Protein AF-A0A8S1XWA5-F1 (afdb_monomer)

Nearest PDB structures (foldseek):
  8ft6-assembly1_A  TM=5.903E-01  e=6.092E-05  Homo sapiens
  1u0o-assembly1_C  TM=6.204E-01  e=2.258E-04  Mus musculus
  5bv8-assembly1_A  TM=6.192E-01  e=3.227E-04  Homo sapiens
  8d3d-assembly1_A  TM=5.748E-01  e=2.396E-04  Homo sapiens
  5mpe-assembly2_W  TM=6.631E-01  e=3.100E-03  Saccharomyces cerevisiae S288C

pLDDT: mean 71.72, std 23.61, range [22.75, 96.38]

Secondary structure (DSSP, 8-state):
-PPPEEEEPPPGGGPPEEEPEEEEEEE-BGGGTTTHHHHHHHHHHHHTT-SSEEEEEEETTEEE-SSS---BS--BHHHHHHHHHHHHHTSSS---SEEEEEEEE-S-SB--GGGGHHHHHHHHHH-EEEEEEEEESS----HHHHHHHHHH--S-----SSEEE-SS-TTHHHHHHHHHHHHHHHTSEEEPSEEEEEEEEBSSTTSPPEEEEETT-EEEESSS-EEETTEEEPP---HHHHHHHHHHHHHHHHHHTT-HHHHHHHHHHHHHHHTTTTGGG-TTSTT-------------PPPPPPTTTTSS---S-HHHHHHHHHHHHHHHHHTT----HHHHHHHHHHHHHHTSS--

Mean predicted aligned error: 16.38 Å

Structure (mmCIF, N/CA/C/O backbone):
data_AF-A0A8S1XWA5-F1
#
_entry.id   AF-A0A8S1XWA5-F1
#
loop_
_atom_site.group_PDB
_atom_site.id
_atom_site.type_symbol
_atom_site.label_atom_id
_atom_site.label_alt_id
_atom_site.label_comp_id
_atom_site.label_asym_id
_atom_site.label_entity_id
_atom_site.label_seq_id
_atom_site.pdbx_PDB_ins_code
_atom_site.Cartn_x
_atom_site.Cartn_y
_atom_site.Cartn_z
_atom_site.occupancy
_atom_site.B_iso_or_equiv
_atom_site.auth_seq_id
_atom_site.auth_comp_id
_atom_site.auth_asym_id
_atom_site.auth_atom_id
_atom_site.pdbx_PDB_model_num
ATOM 1 N N . MET A 1 1 ? -32.234 -1.781 33.582 1.00 41.44 1 MET A N 1
ATOM 2 C CA . MET A 1 1 ? -31.235 -1.483 32.532 1.00 41.44 1 MET A CA 1
ATOM 3 C C . MET A 1 1 ? -30.478 -2.775 32.293 1.00 41.44 1 MET A C 1
ATOM 5 O O . MET A 1 1 ? -30.112 -3.391 33.287 1.00 41.44 1 MET A O 1
ATOM 9 N N . SER A 1 2 ? -30.339 -3.245 31.051 1.00 47.94 2 SER A N 1
ATOM 10 C CA . SER A 1 2 ? -29.521 -4.433 30.774 1.00 47.94 2 SER A CA 1
ATOM 11 C C . SER A 1 2 ? -28.072 -4.149 31.176 1.00 47.94 2 SER A C 1
ATOM 13 O O . SER A 1 2 ? -27.562 -3.056 30.917 1.00 47.94 2 SER A O 1
ATOM 15 N N . GLN A 1 3 ? -27.432 -5.097 31.862 1.00 69.12 3 GLN A N 1
ATOM 16 C CA . GLN A 1 3 ? -25.997 -5.023 32.126 1.00 69.12 3 GLN A CA 1
ATOM 17 C C . GLN A 1 3 ? -25.276 -5.078 30.775 1.00 69.12 3 GLN A C 1
ATOM 19 O O . GLN A 1 3 ? -25.596 -5.907 29.925 1.00 69.12 3 GLN A O 1
ATOM 24 N N . GLY A 1 4 ? -24.374 -4.126 30.536 1.00 81.06 4 GLY A N 1
ATOM 25 C CA . GLY A 1 4 ? -23.566 -4.131 29.323 1.00 81.06 4 GLY A CA 1
ATOM 26 C C . GLY A 1 4 ? -22.543 -5.260 29.392 1.00 81.06 4 GLY A C 1
ATOM 27 O O . GLY A 1 4 ? -21.906 -5.450 30.422 1.00 81.06 4 GLY A O 1
ATOM 28 N N . ASN A 1 5 ? -22.380 -5.986 28.295 1.00 89.75 5 ASN A N 1
ATOM 29 C CA . ASN A 1 5 ? -21.424 -7.070 28.155 1.00 89.75 5 ASN A CA 1
ATOM 30 C C . ASN A 1 5 ? -20.176 -6.593 27.398 1.00 89.75 5 ASN A C 1
ATOM 32 O O . ASN A 1 5 ? -20.281 -5.844 26.420 1.00 89.75 5 ASN A O 1
ATOM 36 N N . LEU A 1 6 ? -18.994 -7.051 27.818 1.00 90.56 6 LEU A N 1
ATOM 37 C CA . LEU A 1 6 ? -17.751 -6.825 27.081 1.00 90.56 6 LEU A CA 1
ATOM 38 C C . LEU A 1 6 ? -17.492 -7.932 26.067 1.00 90.56 6 LEU A C 1
ATOM 40 O O . LEU A 1 6 ? -17.772 -9.102 26.306 1.00 90.56 6 LEU A O 1
ATOM 44 N N . TYR A 1 7 ? -16.899 -7.548 24.946 1.00 92.62 7 TYR A N 1
ATOM 45 C CA . TYR A 1 7 ? -16.529 -8.427 23.846 1.00 92.62 7 TYR A CA 1
ATOM 46 C C . TYR A 1 7 ? -15.117 -8.077 23.377 1.00 92.62 7 TYR A C 1
ATOM 48 O O . TYR A 1 7 ? -14.662 -6.944 23.547 1.00 92.62 7 TYR A O 1
ATOM 56 N N . ILE A 1 8 ? -14.436 -9.042 22.761 1.00 90.31 8 ILE A N 1
ATOM 57 C CA . ILE A 1 8 ? -13.164 -8.834 22.065 1.00 90.31 8 ILE A CA 1
ATOM 58 C C . ILE A 1 8 ? -13.392 -9.166 20.597 1.00 90.31 8 ILE A C 1
ATOM 60 O O . ILE A 1 8 ? -13.924 -10.227 20.268 1.00 90.31 8 ILE A O 1
ATOM 64 N N . ALA A 1 9 ? -13.014 -8.243 19.720 1.00 87.31 9 ALA A N 1
ATOM 65 C CA . ALA A 1 9 ? -13.013 -8.479 18.287 1.00 87.31 9 ALA A CA 1
ATOM 66 C C . ALA A 1 9 ? -12.101 -9.670 17.924 1.00 87.31 9 ALA A C 1
ATOM 68 O O . ALA A 1 9 ? -11.048 -9.830 18.540 1.00 87.31 9 ALA A O 1
ATOM 69 N N . PRO A 1 10 ? -12.467 -10.492 16.927 1.00 80.69 10 PRO A N 1
ATOM 70 C CA . PRO A 1 10 ? -11.662 -11.639 16.520 1.00 80.69 10 PRO A CA 1
ATOM 71 C C . PRO A 1 10 ? -10.242 -11.237 16.088 1.00 80.69 10 PRO A C 1
ATOM 73 O O . PRO A 1 10 ? -10.013 -10.127 15.597 1.00 80.69 10 PRO A O 1
ATOM 76 N N . THR A 1 11 ? -9.307 -12.170 16.285 1.00 69.50 11 THR A N 1
ATOM 77 C CA . THR A 1 11 ? -7.900 -12.073 15.874 1.00 69.50 11 THR A CA 1
ATOM 78 C C . THR A 1 11 ? -7.737 -12.262 14.361 1.00 69.50 11 THR A C 1
ATOM 80 O O . THR A 1 11 ? -8.672 -12.647 13.651 1.00 69.50 11 THR A O 1
ATOM 83 N N . VAL A 1 12 ? -6.524 -11.977 13.875 1.00 59.12 12 VAL A N 1
ATOM 84 C CA . VAL A 1 12 ? -6.149 -11.845 12.453 1.00 59.12 12 VAL A CA 1
ATOM 85 C C . VAL A 1 12 ? -6.557 -13.021 11.557 1.00 59.12 12 VAL A C 1
ATOM 87 O O . VAL A 1 12 ? -6.882 -12.804 10.391 1.00 59.12 12 VAL A O 1
ATOM 90 N N . ASP A 1 13 ? -6.645 -14.235 12.098 1.00 57.88 13 ASP A N 1
ATOM 91 C CA . ASP A 1 13 ? -6.859 -15.462 11.318 1.00 57.88 13 ASP A CA 1
ATOM 92 C C . ASP A 1 13 ? -8.227 -15.541 10.608 1.00 57.88 13 ASP A C 1
ATOM 94 O O . ASP A 1 13 ? -8.401 -16.348 9.700 1.00 57.88 13 ASP A O 1
ATOM 98 N N . ASN A 1 14 ? -9.193 -14.689 10.980 1.00 59.53 14 ASN A N 1
ATOM 99 C CA . ASN A 1 14 ? -10.558 -14.672 10.427 1.00 59.53 14 ASN A CA 1
ATOM 100 C C . ASN A 1 14 ? -10.991 -13.308 9.856 1.00 59.53 14 ASN A C 1
ATOM 102 O O . ASN A 1 14 ? -12.185 -13.029 9.697 1.00 59.53 14 ASN A O 1
ATOM 106 N N . ILE A 1 15 ? -10.033 -12.427 9.578 1.00 64.88 15 ILE A N 1
ATOM 107 C CA . ILE A 1 15 ? -10.312 -11.057 9.145 1.00 64.88 15 ILE A CA 1
ATOM 108 C C . ILE A 1 15 ? -10.530 -11.024 7.633 1.00 64.88 15 ILE A C 1
ATOM 110 O O . ILE A 1 15 ? -9.733 -11.592 6.885 1.00 64.88 15 ILE A O 1
ATOM 114 N N . PRO A 1 16 ? -11.586 -10.347 7.146 1.00 65.44 16 PRO A N 1
ATOM 115 C CA . PRO A 1 16 ? -11.790 -10.209 5.718 1.00 65.44 16 PRO A CA 1
ATOM 116 C C . PRO A 1 16 ? -10.616 -9.423 5.136 1.00 65.44 16 PRO A C 1
ATOM 118 O O . PRO A 1 16 ? -10.200 -8.381 5.649 1.00 65.44 16 PRO A O 1
ATOM 121 N N . ILE A 1 17 ? -10.063 -9.965 4.065 1.00 74.69 17 ILE A N 1
ATOM 122 C CA . ILE A 1 17 ? -8.933 -9.384 3.364 1.00 74.69 17 ILE A CA 1
ATOM 123 C C . ILE A 1 17 ? -9.480 -8.445 2.292 1.00 74.69 17 ILE A C 1
ATOM 125 O O . ILE A 1 17 ? -10.380 -8.812 1.538 1.00 74.69 17 ILE A O 1
ATOM 129 N N . VAL A 1 18 ? -8.928 -7.237 2.216 1.00 79.06 18 VAL A N 1
ATOM 130 C CA . VAL A 1 18 ? -9.193 -6.301 1.123 1.00 79.06 18 VAL A CA 1
ATOM 131 C C . VAL A 1 18 ? -8.015 -6.334 0.166 1.00 79.06 18 VAL A C 1
ATOM 133 O O . VAL A 1 18 ? -6.867 -6.157 0.575 1.00 79.06 18 VAL A O 1
ATOM 136 N N . GLU A 1 19 ? -8.317 -6.552 -1.111 1.00 85.19 19 GLU A N 1
ATOM 137 C CA . GLU A 1 19 ? -7.341 -6.422 -2.187 1.00 85.19 19 GLU A CA 1
ATOM 138 C C . GLU A 1 19 ? -6.969 -4.942 -2.375 1.00 85.19 19 GLU A C 1
ATOM 140 O O . GLU A 1 19 ? -7.833 -4.060 -2.462 1.00 85.19 19 GLU A O 1
ATOM 145 N N . SER A 1 20 ? -5.665 -4.684 -2.380 1.00 90.69 20 SER A N 1
ATOM 146 C CA . SER A 1 20 ? -5.059 -3.377 -2.613 1.00 90.69 20 SER A CA 1
ATOM 147 C C . SER A 1 20 ? -5.280 -2.894 -4.043 1.00 90.69 20 SER A C 1
ATOM 149 O O . SER A 1 20 ? -5.371 -3.701 -4.966 1.00 90.69 20 SER A O 1
ATOM 151 N N . TYR A 1 21 ? -5.301 -1.577 -4.248 1.00 93.94 21 TYR A N 1
ATOM 152 C CA . TYR A 1 21 ? -5.173 -1.021 -5.593 1.00 93.94 21 TYR A CA 1
ATOM 153 C C . TYR A 1 21 ? -3.705 -1.111 -6.030 1.00 93.94 21 TYR A C 1
ATOM 155 O O . TYR A 1 21 ? -2.838 -0.496 -5.404 1.00 93.94 21 TYR A O 1
ATOM 163 N N . LEU A 1 22 ? -3.417 -1.881 -7.080 1.00 95.31 22 LEU A N 1
ATOM 164 C CA . LEU A 1 22 ? -2.050 -2.091 -7.559 1.00 95.31 22 LEU A CA 1
ATOM 165 C C . LEU A 1 22 ? -1.651 -1.005 -8.560 1.00 95.31 22 LEU A C 1
ATOM 167 O O . LEU A 1 22 ? -2.260 -0.865 -9.612 1.00 95.31 22 LEU A O 1
ATOM 171 N N . ILE A 1 23 ? -0.584 -0.275 -8.274 1.00 95.50 23 ILE A N 1
ATOM 172 C CA . ILE A 1 23 ? 0.026 0.672 -9.203 1.00 95.50 23 ILE A CA 1
ATOM 173 C C . ILE A 1 23 ? 1.391 0.132 -9.565 1.00 95.50 23 ILE A C 1
ATOM 175 O O . ILE A 1 23 ? 2.208 -0.110 -8.682 1.00 95.50 23 ILE A O 1
ATOM 179 N N . THR A 1 24 ? 1.641 -0.082 -10.849 1.00 96.12 24 THR A N 1
ATOM 180 C CA . THR A 1 24 ? 2.923 -0.614 -11.313 1.00 96.12 24 THR A CA 1
ATOM 181 C C . THR A 1 24 ? 3.622 0.390 -12.206 1.00 96.12 24 THR A C 1
ATOM 183 O O . THR A 1 24 ? 3.025 0.888 -13.153 1.00 96.12 24 THR A O 1
ATOM 186 N N . ILE A 1 25 ? 4.884 0.679 -11.907 1.00 95.62 25 ILE A N 1
ATOM 187 C CA . ILE A 1 25 ? 5.734 1.590 -12.665 1.00 95.62 25 ILE A CA 1
ATOM 188 C C . ILE A 1 25 ? 6.929 0.784 -13.173 1.00 95.62 25 ILE A C 1
ATOM 190 O O . ILE A 1 25 ? 7.775 0.349 -12.389 1.00 95.62 25 ILE A O 1
ATOM 194 N N . PHE A 1 26 ? 6.984 0.588 -14.486 1.00 95.19 26 PHE A N 1
ATOM 195 C CA . PHE A 1 26 ? 8.113 -0.015 -15.176 1.00 95.19 26 PHE A CA 1
ATOM 196 C C . PHE A 1 26 ? 9.043 1.058 -15.705 1.00 95.19 26 PHE A C 1
ATOM 198 O O . PHE A 1 26 ? 8.618 2.019 -16.350 1.00 95.19 26 PHE A O 1
ATOM 205 N N . ASP A 1 27 ? 10.325 0.840 -15.500 1.00 92.62 27 ASP A N 1
ATOM 206 C CA . ASP A 1 27 ? 11.366 1.596 -16.154 1.00 92.62 27 ASP A CA 1
ATOM 207 C C . ASP A 1 27 ? 11.426 1.290 -17.654 1.00 92.62 27 ASP A C 1
ATOM 209 O O . ASP A 1 27 ? 11.670 0.157 -18.068 1.00 92.62 27 ASP A O 1
ATOM 213 N N . GLY A 1 28 ? 11.139 2.306 -18.468 1.00 91.25 28 GLY A N 1
ATOM 214 C CA . GLY A 1 28 ? 11.111 2.220 -19.922 1.00 91.25 28 GLY A CA 1
ATOM 215 C C . GLY A 1 28 ? 12.391 2.695 -20.607 1.00 91.25 28 GLY A C 1
ATOM 216 O O . GLY A 1 28 ? 12.358 2.969 -21.812 1.00 91.25 28 GLY A O 1
ATOM 217 N N . THR A 1 29 ? 13.494 2.866 -19.875 1.00 90.56 29 THR A N 1
ATOM 218 C CA . THR A 1 29 ? 14.768 3.293 -20.459 1.00 90.56 29 THR A CA 1
ATOM 219 C C . THR A 1 29 ? 15.411 2.210 -21.327 1.00 90.56 29 THR A C 1
ATOM 221 O O . THR A 1 29 ? 15.096 1.019 -21.267 1.00 90.56 29 THR A O 1
ATOM 224 N N . GLY A 1 30 ? 16.338 2.622 -22.194 1.00 88.06 30 GLY A N 1
ATOM 225 C CA . GLY A 1 30 ? 17.079 1.707 -23.065 1.00 88.06 30 GLY A CA 1
ATOM 226 C C . GLY A 1 30 ? 17.882 0.634 -22.316 1.00 88.06 30 GLY A C 1
ATOM 227 O O . GLY A 1 30 ? 18.084 -0.451 -22.865 1.00 88.06 30 GLY A O 1
ATOM 228 N N . SER A 1 31 ? 18.293 0.886 -21.066 1.00 88.31 31 SER A N 1
ATOM 229 C CA . SER A 1 31 ? 19.021 -0.084 -20.231 1.00 88.31 31 SER A CA 1
ATOM 230 C C . SER A 1 31 ? 18.172 -1.290 -19.821 1.00 88.31 31 SER A C 1
ATOM 232 O O . SER A 1 31 ? 18.730 -2.337 -19.498 1.00 88.31 31 SER A O 1
ATOM 234 N N . MET A 1 32 ? 16.848 -1.164 -19.902 1.00 90.06 32 MET A N 1
ATOM 235 C CA . MET A 1 32 ? 15.867 -2.209 -19.610 1.00 90.06 32 MET A CA 1
ATOM 236 C C . MET A 1 32 ? 15.402 -2.976 -20.855 1.00 90.06 32 MET A C 1
ATOM 238 O O . MET A 1 32 ? 14.604 -3.903 -20.747 1.00 90.06 32 MET A O 1
ATOM 242 N N . SER A 1 33 ? 15.875 -2.608 -22.052 1.00 88.50 33 SER A N 1
ATOM 243 C CA . SER A 1 33 ? 15.363 -3.143 -23.326 1.00 88.50 33 SER A CA 1
ATOM 244 C C . SER A 1 33 ? 15.440 -4.670 -23.457 1.00 88.50 33 SER A C 1
ATOM 246 O O . SER A 1 33 ? 14.594 -5.258 -24.125 1.00 88.50 33 SER A O 1
ATOM 248 N N . GLY A 1 34 ? 16.416 -5.319 -22.812 1.00 88.12 34 GLY A N 1
ATOM 249 C CA . GLY A 1 34 ? 16.563 -6.777 -22.826 1.00 88.12 34 GLY A CA 1
ATOM 250 C C . GLY A 1 34 ? 15.580 -7.515 -21.913 1.00 88.12 34 GLY A C 1
ATOM 251 O O . GLY A 1 34 ? 15.295 -8.689 -22.141 1.00 88.12 34 GLY A O 1
ATOM 252 N N . GLU A 1 35 ? 15.055 -6.847 -20.886 1.00 91.06 35 GLU A N 1
ATOM 253 C CA . GLU A 1 35 ? 14.190 -7.448 -19.870 1.00 91.06 35 GLU A CA 1
ATOM 254 C C . GLU A 1 35 ? 12.741 -6.969 -19.950 1.00 91.06 35 GLU A C 1
ATOM 256 O O . GLU A 1 35 ? 11.852 -7.686 -19.497 1.00 91.06 35 GLU A O 1
ATOM 261 N N . TYR A 1 36 ? 12.494 -5.789 -20.524 1.00 92.19 36 TYR A N 1
ATOM 262 C CA . TYR A 1 36 ? 11.213 -5.089 -20.442 1.00 92.19 36 TYR A CA 1
ATOM 263 C C . TYR A 1 36 ? 10.036 -5.951 -20.904 1.00 92.19 36 TYR A C 1
ATOM 265 O O . TYR A 1 36 ? 9.098 -6.182 -20.144 1.00 92.19 36 TYR A O 1
ATOM 273 N N . GLU A 1 37 ? 10.095 -6.483 -22.128 1.00 91.69 37 GLU A N 1
ATOM 274 C CA . GLU A 1 37 ? 9.004 -7.301 -22.671 1.00 91.69 37 GLU A CA 1
ATOM 275 C C . GLU A 1 37 ? 8.806 -8.597 -21.876 1.00 91.69 37 GLU A C 1
ATOM 277 O O . GLU A 1 37 ? 7.672 -9.012 -21.644 1.00 91.69 37 GLU A O 1
ATOM 282 N N . ILE A 1 38 ? 9.894 -9.215 -21.405 1.00 93.62 38 ILE A N 1
ATOM 283 C CA . ILE A 1 38 ? 9.834 -10.430 -20.580 1.00 93.62 38 ILE A CA 1
ATOM 284 C C . ILE A 1 38 ? 9.136 -10.119 -19.250 1.00 93.62 38 ILE A C 1
ATOM 286 O O . ILE A 1 38 ? 8.235 -10.850 -18.837 1.00 93.62 38 ILE A O 1
ATOM 290 N N . ALA A 1 39 ? 9.511 -9.016 -18.604 1.00 94.75 39 ALA A N 1
ATOM 291 C CA . ALA A 1 39 ? 8.931 -8.576 -17.344 1.00 94.75 39 ALA A CA 1
ATOM 292 C C . ALA A 1 39 ? 7.445 -8.218 -17.496 1.00 94.75 39 ALA A C 1
ATOM 294 O O . ALA A 1 39 ? 6.633 -8.631 -16.670 1.00 94.75 39 ALA A O 1
ATOM 295 N N . VAL A 1 40 ? 7.067 -7.509 -18.565 1.00 94.31 40 VAL A N 1
ATOM 296 C CA . VAL A 1 40 ? 5.666 -7.157 -18.851 1.00 94.31 40 VAL A CA 1
ATOM 297 C C . VAL A 1 40 ? 4.824 -8.397 -19.163 1.00 94.31 40 VAL A C 1
ATOM 299 O O . VAL A 1 40 ? 3.692 -8.502 -18.691 1.00 94.31 40 VAL A O 1
ATOM 302 N N . ASN A 1 41 ? 5.361 -9.370 -19.901 1.00 93.88 41 ASN A N 1
ATOM 303 C CA . ASN A 1 41 ? 4.657 -10.624 -20.173 1.00 93.88 41 ASN A CA 1
ATOM 304 C C . ASN A 1 41 ? 4.411 -11.424 -18.885 1.00 93.88 41 ASN A C 1
ATOM 306 O O . ASN A 1 41 ? 3.273 -11.815 -18.626 1.00 93.88 41 ASN A O 1
ATOM 310 N N . ALA A 1 42 ? 5.435 -11.587 -18.043 1.00 96.00 42 ALA A N 1
ATOM 311 C CA . ALA A 1 42 ? 5.299 -12.228 -16.735 1.00 96.00 42 ALA A CA 1
ATOM 312 C C . ALA A 1 42 ? 4.321 -11.475 -15.814 1.00 96.00 42 ALA A C 1
ATOM 314 O O . ALA A 1 42 ? 3.519 -12.089 -15.110 1.00 96.00 42 ALA A O 1
ATOM 315 N N . TYR A 1 43 ? 4.355 -10.140 -15.838 1.00 96.38 43 TYR A N 1
ATOM 316 C CA . TYR A 1 43 ? 3.425 -9.294 -15.095 1.00 96.38 43 TYR A CA 1
ATOM 317 C C . TYR A 1 43 ? 1.982 -9.541 -15.532 1.00 96.38 43 TYR A C 1
ATOM 319 O O . TYR A 1 43 ? 1.120 -9.783 -14.691 1.00 96.38 43 TYR A O 1
ATOM 327 N N . ASN A 1 44 ? 1.717 -9.533 -16.839 1.00 94.88 44 ASN A N 1
ATOM 328 C CA . ASN A 1 44 ? 0.385 -9.784 -17.373 1.00 94.88 44 ASN A CA 1
ATOM 329 C C . ASN A 1 44 ? -0.090 -11.202 -17.051 1.00 94.88 44 ASN A C 1
ATOM 331 O O . ASN A 1 44 ? -1.232 -11.373 -16.637 1.00 94.88 44 ASN A O 1
ATOM 335 N N . GLU A 1 45 ? 0.778 -12.209 -17.155 1.00 95.75 45 GLU A N 1
ATOM 336 C CA . GLU A 1 45 ? 0.445 -13.589 -16.790 1.00 95.75 45 GLU A CA 1
ATOM 337 C C . GLU A 1 45 ? -0.051 -13.690 -15.339 1.00 95.75 45 GLU A C 1
ATOM 339 O O . GLU A 1 45 ? -1.111 -14.274 -15.081 1.00 95.75 45 GLU A O 1
ATOM 344 N N . VAL A 1 46 ? 0.671 -13.063 -14.405 1.00 96.12 46 VAL A N 1
ATOM 345 C CA . VAL A 1 46 ? 0.383 -13.149 -12.969 1.00 96.12 46 VAL A CA 1
ATOM 346 C C . VAL A 1 46 ? -0.730 -12.200 -12.534 1.00 96.12 46 VAL A C 1
ATOM 348 O O . VAL A 1 46 ? -1.564 -12.579 -11.715 1.00 96.12 46 VAL A O 1
ATOM 351 N N . PHE A 1 47 ? -0.786 -10.976 -13.047 1.00 94.69 47 PHE A N 1
ATOM 352 C CA . PHE A 1 47 ? -1.671 -9.934 -12.528 1.00 94.69 47 PHE A CA 1
ATOM 353 C C . PHE A 1 47 ? -2.898 -9.651 -13.396 1.00 94.69 47 PHE A C 1
ATOM 355 O O . PHE A 1 47 ? -3.757 -8.891 -12.954 1.00 94.69 47 PHE A O 1
ATOM 362 N N . GLN A 1 48 ? -3.068 -10.300 -14.560 1.00 91.81 48 GLN A N 1
ATOM 363 C CA . GLN A 1 48 ? -4.221 -10.086 -15.457 1.00 91.81 48 GLN A CA 1
ATOM 364 C C . GLN A 1 48 ? -5.590 -10.143 -14.765 1.00 91.81 48 GLN A C 1
ATOM 366 O O . GLN A 1 48 ? -6.496 -9.416 -15.167 1.00 91.81 48 GLN A O 1
ATOM 371 N N . THR A 1 49 ? -5.748 -10.961 -13.721 1.00 88.75 49 THR A N 1
ATOM 372 C CA . THR A 1 49 ? -7.022 -11.117 -13.004 1.00 88.75 49 THR A CA 1
ATOM 373 C C . THR A 1 49 ? -7.287 -10.025 -11.964 1.00 88.75 49 THR A C 1
ATOM 375 O O . THR A 1 49 ? -8.378 -9.990 -11.401 1.00 88.75 49 THR A O 1
ATOM 378 N N . ILE A 1 50 ? -6.312 -9.161 -11.664 1.00 89.00 50 ILE A N 1
ATOM 379 C CA . ILE A 1 50 ? -6.498 -8.044 -10.733 1.00 89.00 50 ILE A CA 1
ATOM 380 C C . ILE A 1 50 ? -7.300 -6.964 -11.440 1.00 89.00 50 ILE A C 1
ATOM 382 O O . ILE A 1 50 ? -6.847 -6.378 -12.423 1.00 89.00 50 ILE A O 1
ATOM 386 N N . SER A 1 51 ? -8.491 -6.700 -10.912 1.00 85.44 51 SER A N 1
ATOM 387 C CA . SER A 1 51 ? -9.439 -5.743 -11.488 1.00 85.44 51 SER A CA 1
ATOM 388 C C . SER A 1 51 ? -9.090 -4.282 -11.192 1.00 85.44 51 SER A C 1
ATOM 390 O O . SER A 1 51 ? -9.472 -3.391 -11.947 1.00 85.44 51 SER A O 1
ATOM 392 N N . ARG A 1 52 ? -8.371 -4.021 -10.094 1.00 90.06 52 ARG A N 1
ATOM 393 C CA . ARG A 1 52 ? -8.047 -2.673 -9.610 1.00 90.06 52 ARG A CA 1
ATOM 394 C C . ARG A 1 52 ? -6.555 -2.417 -9.747 1.00 90.06 52 ARG A C 1
ATOM 396 O O . ARG A 1 52 ? -5.803 -2.600 -8.788 1.00 90.06 52 ARG A O 1
ATOM 403 N N . ARG A 1 53 ? -6.135 -2.030 -10.952 1.00 92.44 53 ARG A N 1
ATOM 404 C CA . ARG A 1 53 ? -4.737 -1.708 -11.220 1.00 92.44 53 ARG A CA 1
ATOM 405 C C . ARG A 1 53 ? -4.544 -0.572 -12.216 1.00 92.44 53 ARG A C 1
ATOM 407 O O . ARG A 1 53 ? -5.366 -0.385 -13.108 1.00 92.44 53 ARG A O 1
ATOM 414 N N . GLU A 1 54 ? -3.429 0.129 -12.065 1.00 92.75 54 GLU A N 1
ATOM 415 C CA . GLU A 1 54 ? -2.886 1.064 -13.047 1.00 92.75 54 GLU A CA 1
ATOM 416 C C . GLU A 1 54 ? -1.438 0.699 -13.361 1.00 92.75 54 GLU A C 1
ATOM 418 O O . GLU A 1 54 ? -0.670 0.280 -12.492 1.00 92.75 54 GLU A O 1
ATOM 423 N N . GLU A 1 55 ? -1.078 0.856 -14.626 1.00 94.00 55 GLU A N 1
ATOM 424 C CA . GLU A 1 55 ? 0.198 0.423 -15.170 1.00 94.00 55 GLU A CA 1
ATOM 425 C C . GLU A 1 55 ? 0.837 1.578 -15.926 1.00 94.00 55 GLU A C 1
ATOM 427 O O . GLU A 1 55 ? 0.205 2.234 -16.757 1.00 94.00 55 GLU A O 1
ATOM 432 N N . TYR A 1 56 ? 2.109 1.799 -15.642 1.00 93.44 56 TYR A N 1
ATOM 433 C CA . TYR A 1 56 ? 2.850 2.950 -16.102 1.00 93.44 56 TYR A CA 1
ATOM 434 C C . TYR A 1 56 ? 4.205 2.523 -16.645 1.00 93.44 56 TYR A C 1
ATOM 436 O O . TYR A 1 56 ? 4.914 1.730 -16.029 1.00 93.44 56 TYR A O 1
ATOM 444 N N . GLN A 1 57 ? 4.584 3.103 -17.778 1.00 93.44 57 GLN A N 1
ATOM 445 C CA . GLN A 1 57 ? 5.953 3.109 -18.265 1.00 93.44 57 GLN A CA 1
ATOM 446 C C . GLN A 1 57 ? 6.572 4.484 -17.985 1.00 93.44 57 GLN A C 1
ATOM 448 O O . GLN A 1 57 ? 6.065 5.506 -18.450 1.00 93.44 57 GLN A O 1
ATOM 453 N N . MET A 1 58 ? 7.699 4.512 -17.277 1.00 91.94 58 MET A N 1
ATOM 454 C CA . MET A 1 58 ? 8.539 5.700 -17.143 1.00 91.94 58 MET A CA 1
ATOM 455 C C . MET A 1 58 ? 9.312 5.934 -18.447 1.00 91.94 58 MET A C 1
ATOM 457 O O . MET A 1 58 ? 10.039 5.055 -18.907 1.00 91.94 58 MET A O 1
ATOM 461 N N . ALA A 1 59 ? 9.168 7.115 -19.053 1.00 85.00 59 ALA A N 1
ATOM 462 C CA . ALA A 1 59 ? 9.868 7.471 -20.284 1.00 85.00 59 ALA A CA 1
ATOM 463 C C . ALA A 1 59 ? 10.188 8.972 -20.329 1.00 85.00 59 ALA A C 1
ATOM 465 O O . ALA A 1 59 ? 9.284 9.796 -20.434 1.00 85.00 59 ALA A O 1
ATOM 466 N N . TYR A 1 60 ? 11.474 9.330 -20.332 1.00 75.62 60 TYR A N 1
ATOM 467 C CA . TYR A 1 60 ? 11.966 10.711 -20.367 1.00 75.62 60 TYR A CA 1
ATOM 468 C C . TYR A 1 60 ? 11.349 11.595 -19.265 1.00 75.62 60 TYR A C 1
ATOM 470 O O . TYR A 1 60 ? 11.699 11.455 -18.093 1.00 75.62 60 TYR A O 1
ATOM 478 N N . ASP A 1 61 ? 10.433 12.493 -19.626 1.00 67.94 61 ASP A N 1
ATOM 479 C CA . ASP A 1 61 ? 9.702 13.407 -18.747 1.00 67.94 61 ASP A CA 1
ATOM 480 C C . ASP A 1 61 ? 8.210 13.067 -18.615 1.00 67.94 61 ASP A C 1
ATOM 482 O O . ASP A 1 61 ? 7.444 13.860 -18.069 1.00 67.94 61 ASP A O 1
ATOM 486 N N . GLN A 1 62 ? 7.799 11.903 -19.113 1.00 76.81 62 GLN A N 1
ATOM 487 C CA . GLN A 1 62 ? 6.412 11.475 -19.168 1.00 76.81 62 GLN A CA 1
ATOM 488 C C . GLN A 1 62 ? 6.225 10.092 -18.558 1.00 76.81 62 GLN A C 1
ATOM 490 O O . GLN A 1 62 ? 7.119 9.242 -18.523 1.00 76.81 62 GLN A O 1
ATOM 495 N N . VAL A 1 63 ? 4.990 9.864 -18.134 1.00 81.00 63 VAL A N 1
ATOM 496 C CA . VAL A 1 63 ? 4.484 8.546 -17.796 1.00 81.00 63 VAL A CA 1
ATOM 497 C C . VAL A 1 63 ? 3.544 8.111 -18.916 1.00 81.00 63 VAL A C 1
ATOM 499 O O . VAL A 1 63 ? 2.644 8.856 -19.307 1.00 81.00 63 VAL A O 1
ATOM 502 N N . LYS A 1 64 ? 3.794 6.930 -19.481 1.00 83.25 64 LYS A N 1
ATOM 503 C CA . LYS A 1 64 ? 3.087 6.394 -20.650 1.00 83.25 64 LYS A CA 1
ATOM 504 C C . LYS A 1 64 ? 2.383 5.084 -20.315 1.00 83.25 64 LYS A C 1
ATOM 506 O O . LYS A 1 64 ? 2.610 4.504 -19.255 1.00 83.25 64 LYS A O 1
ATOM 511 N N . ASN A 1 65 ? 1.546 4.613 -21.236 1.00 82.06 65 ASN A N 1
ATOM 512 C CA . ASN A 1 65 ? 0.971 3.272 -21.155 1.00 82.06 65 ASN A CA 1
ATOM 513 C C . ASN A 1 65 ? 2.081 2.213 -21.201 1.00 82.06 65 ASN A C 1
ATOM 515 O O . ASN A 1 65 ? 3.089 2.410 -21.877 1.00 82.06 65 ASN A O 1
ATOM 519 N N . LEU A 1 66 ? 1.855 1.089 -20.520 1.00 83.62 66 LEU A N 1
ATOM 520 C CA . LEU A 1 66 ? 2.822 -0.005 -20.400 1.00 83.62 66 LEU A CA 1
ATOM 521 C C . LEU A 1 66 ? 3.189 -0.658 -21.742 1.00 83.62 66 LEU A C 1
ATOM 523 O O . LEU A 1 66 ? 4.314 -1.103 -21.940 1.00 83.62 66 LEU A O 1
ATOM 527 N N . LEU A 1 67 ? 2.230 -0.727 -22.668 1.00 77.94 67 LEU A N 1
ATOM 528 C CA . LEU A 1 67 ? 2.431 -1.272 -24.007 1.00 77.94 67 LEU A CA 1
ATOM 529 C C . LEU A 1 67 ? 1.901 -0.313 -25.084 1.00 77.94 67 LEU A C 1
ATOM 531 O O . LEU A 1 67 ? 0.876 0.345 -24.869 1.00 77.94 67 LEU A O 1
ATOM 535 N N . PRO A 1 68 ? 2.545 -0.268 -26.269 1.00 79.81 68 PRO A N 1
ATOM 536 C CA . PRO A 1 68 ? 3.801 -0.952 -26.623 1.00 79.81 68 PRO A CA 1
ATOM 537 C C . PRO A 1 68 ? 5.027 -0.330 -25.929 1.00 79.81 68 PRO A C 1
ATOM 539 O O . PRO A 1 68 ? 4.988 0.853 -25.598 1.00 79.81 68 PRO A O 1
ATOM 542 N N . PHE A 1 69 ? 6.113 -1.100 -25.762 1.00 81.12 69 PHE A N 1
ATOM 543 C CA . PHE A 1 69 ? 7.365 -0.593 -25.183 1.00 81.12 69 PHE A CA 1
ATOM 544 C C . PHE A 1 69 ? 7.896 0.591 -25.994 1.00 81.12 69 PHE A C 1
ATOM 546 O O . PHE A 1 69 ? 8.169 0.481 -27.192 1.00 81.12 69 PHE A O 1
ATOM 553 N N . GLN A 1 70 ? 8.066 1.731 -25.330 1.00 80.62 70 GLN A N 1
ATOM 554 C CA . GLN A 1 70 ? 8.635 2.927 -25.945 1.00 80.62 70 GLN A CA 1
ATOM 555 C C . GLN A 1 70 ? 10.022 3.189 -25.379 1.00 80.62 70 GLN A C 1
ATOM 557 O O . GLN A 1 70 ? 10.137 3.938 -24.413 1.00 80.62 70 GLN A O 1
ATOM 562 N N . SER A 1 71 ? 11.055 2.577 -25.964 1.00 80.06 71 SER A N 1
ATOM 563 C CA . SER A 1 71 ? 12.432 2.744 -25.490 1.00 80.06 71 SER A CA 1
ATOM 564 C C . SER A 1 71 ? 12.797 4.225 -25.385 1.00 80.06 71 SER A C 1
ATOM 566 O O . SER A 1 71 ? 12.937 4.929 -26.389 1.00 80.06 71 SER A O 1
ATOM 568 N N . ALA A 1 72 ? 12.905 4.707 -24.151 1.00 77.69 72 ALA A N 1
ATOM 569 C CA . ALA A 1 72 ? 13.309 6.068 -23.870 1.00 77.69 72 ALA A CA 1
ATOM 570 C C . ALA A 1 72 ? 14.831 6.115 -23.719 1.00 77.69 72 ALA A C 1
ATOM 572 O O . ALA A 1 72 ? 15.434 5.252 -23.083 1.00 77.69 72 ALA A O 1
ATOM 573 N N . GLY A 1 73 ? 15.468 7.142 -24.284 1.00 76.00 73 GLY A N 1
ATOM 574 C CA . GLY A 1 73 ? 16.910 7.342 -24.104 1.00 76.00 73 GLY A CA 1
ATOM 575 C C . GLY A 1 73 ? 17.300 7.632 -22.647 1.00 76.00 73 GLY A C 1
ATOM 576 O O . GLY A 1 73 ? 18.424 7.346 -22.251 1.00 76.00 73 GLY A O 1
ATOM 577 N N . SER A 1 74 ? 16.375 8.175 -21.852 1.00 82.00 74 SER A N 1
ATOM 578 C CA . SER A 1 74 ? 16.530 8.411 -20.414 1.00 82.00 74 SER A CA 1
ATOM 579 C C . SER A 1 74 ? 15.171 8.395 -19.706 1.00 82.00 74 SER A C 1
ATOM 581 O O . SER A 1 74 ? 14.124 8.347 -20.357 1.00 82.00 74 SER A O 1
ATOM 583 N N . GLY A 1 75 ? 15.184 8.433 -18.374 1.00 84.25 75 GLY A N 1
ATOM 584 C CA . GLY A 1 75 ? 14.002 8.491 -17.518 1.00 84.25 75 GLY A CA 1
ATOM 585 C C . GLY A 1 75 ? 14.277 9.310 -16.258 1.00 84.25 75 GLY A C 1
ATOM 586 O O . GLY A 1 75 ? 15.430 9.605 -15.940 1.00 84.25 75 GLY A O 1
ATOM 587 N N . SER A 1 76 ? 13.215 9.704 -15.556 1.00 89.38 76 SER A N 1
ATOM 588 C CA . SER A 1 76 ? 13.307 10.387 -14.266 1.00 89.38 76 SER A CA 1
ATOM 589 C C . SER A 1 76 ? 12.355 9.743 -13.273 1.00 89.38 76 SER A C 1
ATOM 591 O O . SER A 1 76 ? 11.134 9.895 -13.369 1.00 89.38 76 SER A O 1
ATOM 593 N N . ILE A 1 77 ? 12.939 9.065 -12.287 1.00 90.50 77 ILE A N 1
ATOM 594 C CA . ILE A 1 77 ? 12.195 8.386 -11.228 1.00 90.50 77 ILE A CA 1
ATOM 595 C C . ILE A 1 77 ? 11.368 9.407 -10.447 1.00 90.50 77 ILE A C 1
ATOM 597 O O . ILE A 1 77 ? 10.182 9.191 -10.210 1.00 90.50 77 ILE A O 1
ATOM 601 N N . THR A 1 78 ? 11.962 10.561 -10.118 1.00 91.25 78 THR A N 1
ATOM 602 C CA . THR A 1 78 ? 11.262 11.651 -9.427 1.00 91.25 78 THR A CA 1
ATOM 603 C C . THR A 1 78 ? 9.995 12.065 -10.179 1.00 91.25 78 THR A C 1
ATOM 605 O O . THR A 1 78 ? 8.923 12.032 -9.586 1.00 91.25 78 THR A O 1
ATOM 608 N N . LYS A 1 79 ? 10.077 12.361 -11.484 1.00 91.19 79 LYS A N 1
ATOM 609 C CA . LYS A 1 79 ? 8.901 12.782 -12.267 1.00 91.19 79 LYS A CA 1
ATOM 610 C C . LYS A 1 79 ? 7.833 11.694 -12.375 1.00 91.19 79 LYS A C 1
ATOM 612 O O . LYS A 1 79 ? 6.643 12.000 -12.358 1.00 91.19 79 LYS A O 1
ATOM 617 N N . ALA A 1 80 ? 8.242 10.429 -12.490 1.00 92.56 80 ALA A N 1
ATOM 618 C CA . ALA A 1 80 ? 7.302 9.314 -12.537 1.00 92.56 80 ALA A CA 1
ATOM 619 C C . ALA A 1 80 ? 6.485 9.219 -11.239 1.00 92.56 80 ALA A C 1
ATOM 621 O O . ALA A 1 80 ? 5.261 9.095 -11.287 1.00 92.56 80 ALA A O 1
ATOM 622 N N . PHE A 1 81 ? 7.144 9.343 -10.084 1.00 94.38 81 PHE A N 1
ATOM 623 C CA . PHE A 1 81 ? 6.459 9.361 -8.793 1.00 94.38 81 PHE A CA 1
ATOM 624 C C . PHE A 1 81 ? 5.644 10.638 -8.562 1.00 94.38 81 PHE A C 1
ATOM 626 O O . PHE A 1 81 ? 4.530 10.523 -8.060 1.00 94.38 81 PHE A O 1
ATOM 633 N N . GLU A 1 82 ? 6.131 11.821 -8.960 1.00 94.25 82 GLU A N 1
ATOM 634 C CA . GLU A 1 82 ? 5.347 13.070 -8.917 1.00 94.25 82 GLU A CA 1
ATOM 635 C C . GLU A 1 82 ? 4.018 12.891 -9.653 1.00 94.25 82 GLU A C 1
ATOM 637 O O . GLU A 1 82 ? 2.958 13.077 -9.060 1.00 94.25 82 GLU A O 1
ATOM 642 N N . HIS A 1 83 ? 4.071 12.415 -10.901 1.00 92.44 83 HIS A N 1
ATOM 643 C CA . HIS A 1 83 ? 2.880 12.164 -11.708 1.00 92.44 83 HIS A CA 1
ATOM 644 C C . HIS A 1 83 ? 1.899 11.202 -11.024 1.00 92.44 83 HIS A C 1
ATOM 646 O O . HIS A 1 83 ? 0.699 11.476 -10.949 1.00 92.44 83 HIS A O 1
ATOM 652 N N . VAL A 1 84 ? 2.401 10.071 -10.519 1.00 93.94 84 VAL A N 1
ATOM 653 C CA . VAL A 1 84 ? 1.567 9.057 -9.859 1.00 93.94 84 VAL A CA 1
ATOM 654 C C . VAL A 1 84 ? 0.944 9.606 -8.573 1.00 93.94 84 VAL A C 1
ATOM 656 O O . VAL A 1 84 ? -0.253 9.427 -8.355 1.00 93.94 84 VAL A O 1
ATOM 659 N N . PHE A 1 85 ? 1.707 10.307 -7.733 1.00 95.44 85 PHE A N 1
ATOM 660 C CA . PHE A 1 85 ? 1.199 10.857 -6.474 1.00 95.44 85 PHE A CA 1
ATOM 661 C C . PHE A 1 85 ? 0.192 11.980 -6.699 1.00 95.44 85 PHE A C 1
ATOM 663 O O . PHE A 1 85 ? -0.878 11.960 -6.094 1.00 95.44 85 PHE A O 1
ATOM 670 N N . GLU A 1 86 ? 0.475 12.922 -7.598 1.00 94.12 86 GLU A N 1
ATOM 671 C CA . GLU A 1 86 ? -0.464 13.992 -7.945 1.00 94.12 86 GLU A CA 1
ATOM 672 C C . GLU A 1 86 ? -1.780 13.421 -8.475 1.00 94.12 86 GLU A C 1
ATOM 674 O O . GLU A 1 86 ? -2.863 13.856 -8.076 1.00 94.12 86 GLU A O 1
ATOM 679 N N . ARG A 1 87 ? -1.708 12.387 -9.319 1.00 92.19 87 ARG A N 1
ATOM 680 C CA . ARG A 1 87 ? -2.894 11.703 -9.832 1.00 92.19 87 ARG A CA 1
ATOM 681 C C . ARG A 1 87 ? -3.704 11.032 -8.722 1.00 92.19 87 ARG A C 1
ATOM 683 O O . ARG A 1 87 ? -4.929 11.187 -8.712 1.00 92.19 87 ARG A O 1
ATOM 690 N N . LEU A 1 88 ? -3.054 10.344 -7.782 1.00 92.94 88 LEU A N 1
ATOM 691 C CA . LEU A 1 88 ? -3.721 9.719 -6.632 1.00 92.94 88 LEU A CA 1
ATOM 692 C C . LEU A 1 88 ? -4.379 10.753 -5.711 1.00 92.94 88 LEU A C 1
ATOM 694 O O . LEU A 1 88 ? -5.504 10.545 -5.260 1.00 92.94 88 LEU A O 1
ATOM 698 N N . LEU A 1 89 ? -3.711 11.884 -5.484 1.00 93.38 89 LEU A N 1
ATOM 699 C CA . LEU A 1 89 ? -4.172 12.966 -4.609 1.00 93.38 89 LEU A CA 1
ATOM 700 C C . LEU A 1 89 ? -5.205 13.895 -5.271 1.00 93.38 89 LEU A C 1
ATOM 702 O O . LEU A 1 89 ? -5.891 14.646 -4.580 1.00 93.38 89 LEU A O 1
ATOM 706 N N . SER A 1 90 ? -5.366 13.837 -6.597 1.00 90.38 90 SER A N 1
ATOM 707 C CA . SER A 1 90 ? -6.258 14.731 -7.352 1.00 90.38 90 SER A CA 1
ATOM 708 C C . SER A 1 90 ? -7.760 14.564 -7.060 1.00 90.38 90 SER A C 1
ATOM 710 O O . SER A 1 90 ? -8.558 15.360 -7.552 1.00 90.38 90 SER A O 1
ATOM 712 N N . ASN A 1 91 ? -8.178 13.544 -6.296 1.00 72.31 91 ASN A N 1
ATOM 713 C CA . ASN A 1 91 ? -9.583 13.195 -6.008 1.00 72.31 91 ASN A CA 1
ATOM 714 C C . ASN A 1 91 ? -10.478 12.963 -7.245 1.00 72.31 91 ASN A C 1
ATOM 716 O O . ASN A 1 91 ? -11.697 12.844 -7.118 1.00 72.31 91 ASN A O 1
ATOM 720 N N . THR A 1 92 ? -9.902 12.870 -8.446 1.00 74.50 92 THR A N 1
ATOM 721 C CA . THR A 1 92 ? -10.656 12.671 -9.695 1.00 74.50 92 THR A CA 1
ATOM 722 C C . THR A 1 92 ? -11.116 11.226 -9.894 1.00 74.50 92 THR A C 1
ATOM 724 O O . THR A 1 92 ? -12.047 10.975 -10.655 1.00 74.50 92 THR A O 1
ATOM 727 N N . CYS A 1 93 ? -10.489 10.272 -9.202 1.00 75.00 93 CYS A N 1
ATOM 728 C CA . CYS A 1 93 ? -10.768 8.841 -9.286 1.00 75.00 93 CYS A CA 1
ATOM 729 C C . CYS A 1 93 ? -10.746 8.209 -7.886 1.00 75.00 93 CYS A C 1
ATOM 731 O O . CYS A 1 93 ? -9.972 8.610 -7.018 1.00 75.00 93 CYS A O 1
ATOM 733 N N . TYR A 1 94 ? -11.599 7.206 -7.652 1.00 81.19 94 TYR A N 1
ATOM 734 C CA . TYR A 1 94 ? -11.649 6.495 -6.373 1.00 81.19 94 TYR A CA 1
ATOM 735 C C . TYR A 1 94 ? -10.692 5.292 -6.365 1.00 81.19 94 TYR A C 1
ATOM 737 O O . TYR A 1 94 ? -11.025 4.204 -6.841 1.00 81.19 94 TYR A O 1
ATOM 745 N N . TYR A 1 95 ? -9.512 5.474 -5.770 1.00 83.38 95 TYR A N 1
ATOM 746 C CA . TYR A 1 95 ? -8.492 4.422 -5.632 1.00 83.38 95 TYR A CA 1
ATOM 747 C C . TYR A 1 95 ? -8.696 3.545 -4.382 1.00 83.38 95 TYR A C 1
ATOM 749 O O . TYR A 1 95 ? -8.234 2.407 -4.311 1.00 83.38 95 TYR A O 1
ATOM 757 N N . GLY A 1 96 ? -9.504 3.997 -3.419 1.00 84.81 96 GLY A N 1
ATOM 758 C CA . GLY A 1 96 ? -9.615 3.366 -2.100 1.00 84.81 96 GLY A CA 1
ATOM 759 C C . GLY A 1 96 ? -8.423 3.708 -1.197 1.00 84.81 96 GLY A C 1
ATOM 760 O O . GLY A 1 96 ? -7.529 4.443 -1.593 1.00 84.81 96 GLY A O 1
ATOM 761 N N . LYS A 1 97 ? -8.433 3.209 0.046 1.00 88.12 97 LYS A N 1
ATOM 762 C CA . LYS A 1 97 ? -7.432 3.582 1.063 1.00 88.12 97 LYS A CA 1
ATOM 763 C C . LYS A 1 97 ? -6.157 2.738 1.048 1.00 88.12 97 LYS A C 1
ATOM 765 O O . LYS A 1 97 ? -5.146 3.216 1.541 1.00 88.12 97 LYS A O 1
ATOM 770 N N . ASN A 1 98 ? -6.197 1.512 0.529 1.00 90.81 98 ASN A N 1
ATOM 771 C CA . ASN A 1 98 ? -5.037 0.618 0.491 1.00 90.81 98 ASN A CA 1
ATOM 772 C C . ASN A 1 98 ? -4.445 0.617 -0.919 1.00 90.81 98 ASN A C 1
ATOM 774 O O . ASN A 1 98 ? -5.139 0.226 -1.861 1.00 90.81 98 ASN A O 1
ATOM 778 N N . ILE A 1 99 ? -3.194 1.054 -1.042 1.00 94.00 99 ILE A N 1
ATOM 779 C CA . ILE A 1 99 ? -2.462 1.146 -2.305 1.00 94.00 99 ILE A CA 1
ATOM 780 C C . ILE A 1 99 ? -1.203 0.285 -2.205 1.00 94.00 99 ILE A C 1
ATOM 782 O O . ILE A 1 99 ? -0.485 0.336 -1.207 1.00 94.00 99 ILE A O 1
ATOM 786 N N . THR A 1 100 ? -0.906 -0.482 -3.249 1.00 95.06 100 THR A N 1
ATOM 787 C CA . THR A 1 100 ? 0.383 -1.155 -3.410 1.00 95.06 100 THR A CA 1
ATOM 788 C C . THR A 1 100 ? 1.063 -0.566 -4.627 1.00 95.06 100 THR A C 1
ATOM 790 O O . THR A 1 100 ? 0.522 -0.644 -5.724 1.00 95.06 100 THR A O 1
ATOM 793 N N . ILE A 1 101 ? 2.241 0.018 -4.440 1.00 96.00 101 ILE A N 1
ATOM 794 C CA . ILE A 1 101 ? 3.051 0.559 -5.527 1.00 96.00 101 ILE A CA 1
ATOM 795 C C . ILE A 1 101 ? 4.207 -0.405 -5.778 1.00 96.00 101 ILE A C 1
ATOM 797 O O . ILE A 1 101 ? 5.016 -0.648 -4.886 1.00 96.00 101 ILE A O 1
ATOM 801 N N . LEU A 1 102 ? 4.268 -0.945 -6.991 1.00 95.69 102 LEU A N 1
ATOM 802 C CA . LEU A 1 102 ? 5.338 -1.792 -7.495 1.00 95.69 102 LEU A CA 1
ATOM 803 C C . LEU A 1 102 ? 6.190 -0.984 -8.475 1.00 95.69 102 LEU A C 1
ATOM 805 O O . LEU A 1 102 ? 5.724 -0.627 -9.552 1.00 95.69 102 LEU A O 1
ATOM 809 N N . PHE A 1 103 ? 7.434 -0.702 -8.111 1.00 95.19 103 PHE A N 1
ATOM 810 C CA . PHE A 1 103 ? 8.397 -0.015 -8.968 1.00 95.19 103 PHE A CA 1
ATOM 811 C C . PHE A 1 103 ? 9.484 -0.985 -9.430 1.00 95.19 103 PHE A C 1
ATOM 813 O O . PHE A 1 103 ? 10.016 -1.742 -8.621 1.00 95.19 103 PHE A O 1
ATOM 820 N N . MET A 1 104 ? 9.823 -0.969 -10.717 1.00 94.25 104 MET A N 1
ATOM 821 C CA . MET A 1 104 ? 10.812 -1.866 -11.313 1.00 94.25 104 MET A CA 1
ATOM 822 C C . MET A 1 104 ? 11.779 -1.090 -12.189 1.00 94.25 104 MET A C 1
ATOM 824 O O . MET A 1 104 ? 11.340 -0.410 -13.111 1.00 94.25 104 MET A O 1
ATOM 828 N N . SER A 1 105 ? 13.076 -1.222 -11.917 1.00 92.75 105 SER A N 1
ATOM 829 C CA . SER A 1 105 ? 14.139 -0.517 -12.639 1.00 92.75 105 SER A CA 1
ATOM 830 C C . SER A 1 105 ? 15.480 -1.231 -12.465 1.00 92.75 105 SER A C 1
ATOM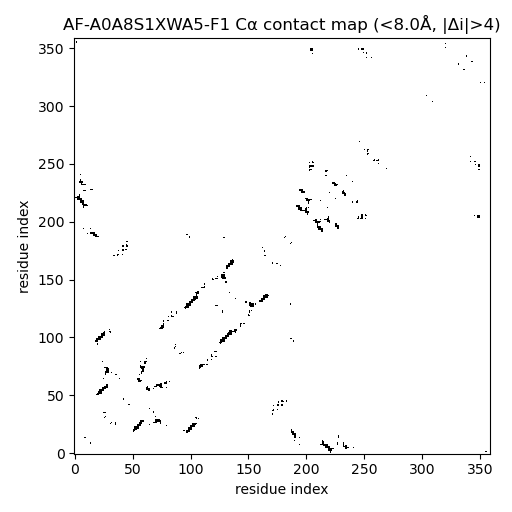 832 O O . SER A 1 105 ? 15.672 -1.991 -11.508 1.00 92.75 105 SER A O 1
ATOM 834 N N . ASP A 1 106 ? 16.420 -0.984 -13.380 1.00 90.62 106 ASP A N 1
ATOM 835 C CA . ASP A 1 106 ? 17.823 -1.358 -13.184 1.00 90.62 106 ASP A CA 1
ATOM 836 C C . ASP A 1 106 ? 18.630 -0.300 -12.414 1.00 90.62 106 ASP A C 1
ATOM 838 O O . ASP A 1 106 ? 19.769 -0.560 -12.029 1.00 90.62 106 ASP A O 1
ATOM 842 N N . GLY A 1 107 ? 18.004 0.840 -12.101 1.00 87.12 107 GLY A N 1
ATOM 843 C CA . GLY A 1 107 ? 18.521 1.875 -11.219 1.00 87.12 107 GLY A CA 1
ATOM 844 C C . GLY A 1 107 ? 19.675 2.646 -11.840 1.00 87.12 107 GLY A C 1
ATOM 845 O O . GLY A 1 107 ? 20.713 2.791 -11.202 1.00 87.12 107 GLY A O 1
ATOM 846 N N . LYS A 1 108 ? 19.505 3.154 -13.064 1.00 84.94 108 LYS A N 1
ATOM 847 C CA . LYS A 1 108 ? 20.506 4.002 -13.745 1.00 84.94 108 LYS A CA 1
ATOM 848 C C . LYS A 1 108 ? 20.040 5.439 -13.983 1.00 84.94 108 LYS A C 1
ATOM 850 O O . LYS A 1 108 ? 20.799 6.275 -14.473 1.00 84.94 108 LYS A O 1
ATOM 855 N N . GLU A 1 109 ? 18.793 5.724 -13.644 1.00 86.06 109 GLU A N 1
ATOM 856 C CA . GLU A 1 109 ? 18.103 6.988 -13.831 1.00 86.06 109 GLU A CA 1
ATOM 857 C C . GLU A 1 109 ? 18.346 7.963 -12.676 1.00 86.06 109 GLU A C 1
ATOM 859 O O . GLU A 1 109 ? 18.497 7.584 -11.518 1.00 86.06 109 GLU A O 1
ATOM 864 N N . GLU A 1 110 ? 18.298 9.263 -12.970 1.00 81.81 110 GLU A N 1
ATOM 865 C CA . GLU A 1 110 ? 18.377 10.280 -11.923 1.00 81.81 110 GLU A CA 1
ATOM 866 C C . GLU A 1 110 ? 17.203 10.138 -10.941 1.00 81.81 110 GLU A C 1
ATOM 868 O O . GLU A 1 110 ? 16.024 10.163 -11.327 1.00 81.81 110 GLU A O 1
ATOM 873 N N . PHE A 1 111 ? 17.536 10.062 -9.653 1.00 88.50 111 PHE A N 1
ATOM 874 C CA . PHE A 1 111 ? 16.569 10.077 -8.572 1.00 88.50 111 PHE A CA 1
ATOM 875 C C . PHE A 1 111 ? 17.021 10.993 -7.438 1.00 88.50 111 PHE A C 1
ATOM 877 O O . PHE A 1 111 ? 18.189 11.042 -7.067 1.00 88.50 111 PHE A O 1
ATOM 884 N N . THR A 1 112 ? 16.077 11.748 -6.883 1.00 86.75 112 THR A N 1
ATOM 885 C CA . THR A 1 112 ? 16.294 12.547 -5.676 1.00 86.75 112 THR A CA 1
ATOM 886 C C . THR A 1 112 ? 15.039 12.477 -4.821 1.00 86.75 112 THR A C 1
ATOM 888 O O . THR A 1 112 ? 14.017 13.073 -5.174 1.00 86.75 112 THR A O 1
ATOM 891 N N . CYS A 1 113 ? 15.104 11.761 -3.696 1.00 88.12 113 CYS A N 1
ATOM 892 C CA . CYS A 1 113 ? 13.934 11.551 -2.840 1.00 88.12 113 CYS A CA 1
ATOM 893 C C . CYS A 1 113 ? 13.434 12.859 -2.202 1.00 88.12 113 CYS A C 1
ATOM 895 O O . CYS A 1 113 ? 12.227 13.042 -2.042 1.00 88.12 113 CYS A O 1
ATOM 897 N N . SER A 1 114 ? 14.333 13.801 -1.892 1.00 89.12 114 SER A N 1
ATOM 898 C CA . SER A 1 114 ? 13.974 15.067 -1.231 1.00 89.12 114 SER A CA 1
ATOM 899 C C . SER A 1 114 ? 13.021 15.949 -2.051 1.00 89.12 114 SER A C 1
ATOM 901 O O . SER A 1 114 ? 12.258 16.733 -1.493 1.00 89.12 114 SER A O 1
ATOM 903 N N . LYS A 1 115 ? 12.992 15.784 -3.381 1.00 91.81 115 LYS A N 1
ATOM 904 C CA . LYS A 1 115 ? 12.037 16.484 -4.258 1.00 91.81 115 LYS A CA 1
ATOM 905 C C . LYS A 1 115 ? 10.584 16.027 -4.031 1.00 91.81 115 LYS A C 1
ATOM 907 O O . LYS A 1 115 ? 9.664 16.772 -4.340 1.00 91.81 115 LYS A O 1
ATOM 912 N N . LEU A 1 116 ? 10.372 14.843 -3.445 1.00 94.69 116 LEU A N 1
ATOM 913 C CA . LEU A 1 116 ? 9.053 14.229 -3.247 1.00 94.69 116 LEU A CA 1
ATOM 914 C C . LEU A 1 116 ? 8.476 14.414 -1.834 1.00 94.69 116 LEU A C 1
ATOM 916 O O . LEU A 1 116 ? 7.349 13.991 -1.589 1.00 94.69 116 LEU A O 1
ATOM 920 N N . GLU A 1 117 ? 9.201 15.023 -0.889 1.00 93.69 117 GLU A N 1
ATOM 921 C CA . GLU A 1 117 ? 8.862 14.986 0.548 1.00 93.69 117 GLU A CA 1
ATOM 922 C C . GLU A 1 117 ? 7.432 15.444 0.867 1.00 93.69 117 GLU A C 1
ATOM 924 O O . GLU A 1 117 ? 6.717 14.787 1.628 1.00 93.69 117 GLU A O 1
ATOM 929 N N . ASN A 1 118 ? 6.991 16.546 0.255 1.00 94.12 118 ASN A N 1
ATOM 930 C CA . ASN A 1 118 ? 5.649 17.084 0.477 1.00 94.12 118 ASN A CA 1
ATOM 931 C C . ASN A 1 118 ? 4.556 16.136 -0.034 1.00 94.12 118 ASN A C 1
ATOM 933 O O . ASN A 1 118 ? 3.565 15.919 0.664 1.00 94.12 118 ASN A O 1
ATOM 937 N N . LEU A 1 119 ? 4.749 15.547 -1.218 1.00 95.69 119 LEU A N 1
ATOM 938 C CA . LEU A 1 119 ? 3.809 14.581 -1.790 1.00 95.69 119 LEU A CA 1
ATOM 939 C C . LEU A 1 119 ? 3.776 13.297 -0.957 1.00 95.69 119 LEU A C 1
ATOM 941 O O . LEU A 1 119 ? 2.700 12.796 -0.657 1.00 95.69 119 LEU A O 1
ATOM 945 N N . LEU A 1 120 ? 4.933 12.807 -0.506 1.00 94.94 120 LEU A N 1
ATOM 946 C CA . LEU A 1 120 ? 5.032 11.622 0.352 1.00 94.94 120 LEU A CA 1
ATOM 947 C C . LEU A 1 120 ? 4.269 11.798 1.668 1.00 94.94 120 LEU A C 1
ATOM 949 O O . LEU A 1 120 ? 3.561 10.891 2.107 1.00 94.94 120 LEU A O 1
ATOM 953 N N . LYS A 1 121 ? 4.363 12.982 2.283 1.00 92.25 121 LYS A N 1
ATOM 954 C CA . LYS A 1 121 ? 3.598 13.295 3.492 1.00 92.25 121 LYS A CA 1
ATOM 955 C C . LYS A 1 121 ? 2.090 13.238 3.234 1.00 92.25 121 LYS A C 1
ATOM 957 O O . LYS A 1 121 ? 1.378 12.580 3.987 1.00 92.25 121 LYS A O 1
ATOM 962 N N . GLN A 1 122 ? 1.621 13.873 2.161 1.00 93.88 122 GLN A N 1
ATOM 963 C CA . GLN A 1 122 ? 0.201 13.861 1.789 1.00 93.88 122 GLN A CA 1
ATOM 964 C C . GLN A 1 122 ? -0.291 12.443 1.470 1.00 93.88 122 GLN A C 1
ATOM 966 O O . GLN A 1 122 ? -1.359 12.040 1.927 1.00 93.88 122 GLN A O 1
ATOM 971 N N . MET A 1 123 ? 0.516 11.653 0.756 1.00 95.38 123 MET A N 1
ATOM 972 C CA . MET A 1 123 ? 0.221 10.251 0.464 1.00 95.38 123 MET A CA 1
ATOM 973 C C . MET A 1 123 ? 0.015 9.430 1.742 1.00 95.38 123 MET A C 1
ATOM 975 O O . MET A 1 123 ? -0.929 8.650 1.805 1.00 95.38 123 MET A O 1
ATOM 979 N N . ASN A 1 124 ? 0.843 9.625 2.771 1.00 90.75 124 ASN A N 1
ATOM 980 C CA . ASN A 1 124 ? 0.712 8.911 4.046 1.00 90.75 124 ASN A CA 1
ATOM 981 C C . ASN A 1 124 ? -0.471 9.357 4.904 1.00 90.75 124 ASN A C 1
ATOM 983 O O . ASN A 1 124 ? -0.973 8.575 5.710 1.00 90.75 124 ASN A O 1
ATOM 987 N N . GLU A 1 125 ? -0.884 10.615 4.783 1.00 88.12 125 GLU A N 1
ATOM 988 C CA . GLU A 1 125 ? -2.071 11.120 5.472 1.00 88.12 125 GLU A CA 1
ATOM 989 C C . GLU A 1 125 ? -3.351 10.541 4.850 1.00 88.12 125 GLU A C 1
ATOM 991 O O . GLU A 1 125 ? -4.316 10.257 5.564 1.00 88.12 125 GLU A O 1
ATOM 996 N N . GLU A 1 126 ? -3.350 10.319 3.532 1.00 89.12 126 GLU A N 1
ATOM 997 C CA . GLU A 1 126 ? -4.533 9.884 2.793 1.00 89.12 126 GLU A CA 1
ATOM 998 C C . GLU A 1 126 ? -4.623 8.361 2.611 1.00 89.12 126 GLU A C 1
ATOM 1000 O O . GLU A 1 126 ? -5.724 7.803 2.689 1.00 89.12 126 GLU A O 1
ATOM 1005 N N . PHE A 1 127 ? -3.497 7.674 2.410 1.00 92.00 127 PHE A N 1
ATOM 1006 C CA . PHE A 1 127 ? -3.442 6.271 2.001 1.00 92.00 127 PHE A CA 1
ATOM 1007 C C . PHE A 1 127 ? -2.588 5.402 2.927 1.00 92.00 127 PHE A C 1
ATOM 1009 O O . PHE A 1 127 ? -1.568 5.811 3.483 1.00 92.00 127 PHE A O 1
ATOM 1016 N N . ARG A 1 128 ? -2.972 4.127 3.010 1.00 90.12 128 ARG A N 1
ATOM 1017 C CA . ARG A 1 128 ? -2.118 3.049 3.498 1.00 90.12 128 ARG A CA 1
ATOM 1018 C C . ARG A 1 128 ? -1.355 2.466 2.309 1.00 90.12 128 ARG A C 1
ATOM 1020 O O . ARG A 1 128 ? -1.966 1.825 1.455 1.00 90.12 128 ARG A O 1
ATOM 1027 N N . VAL A 1 129 ? -0.047 2.696 2.244 1.00 92.25 129 VAL A N 1
ATOM 1028 C CA . VAL A 1 129 ? 0.782 2.393 1.073 1.00 92.25 129 VAL A CA 1
ATOM 1029 C C . VAL A 1 129 ? 1.787 1.284 1.372 1.00 92.25 129 VAL A C 1
ATOM 1031 O O . VAL A 1 129 ? 2.618 1.407 2.270 1.00 92.25 129 VAL A O 1
ATOM 1034 N N . GLN A 1 130 ? 1.730 0.213 0.579 1.00 92.19 130 GLN A N 1
ATOM 1035 C CA . GLN A 1 130 ? 2.765 -0.814 0.469 1.00 92.19 130 GLN A CA 1
ATOM 1036 C C . GLN A 1 130 ? 3.677 -0.459 -0.707 1.00 92.19 130 GLN A C 1
ATOM 1038 O O . GLN A 1 130 ? 3.243 -0.525 -1.854 1.00 92.19 130 GLN A O 1
ATOM 1043 N N . PHE A 1 131 ? 4.938 -0.115 -0.449 1.00 93.88 131 PHE A N 1
ATOM 1044 C CA . PHE A 1 131 ? 5.905 0.137 -1.521 1.00 93.88 131 PHE A CA 1
ATOM 1045 C C . PHE A 1 131 ? 6.830 -1.064 -1.744 1.00 93.88 131 PHE A C 1
ATOM 1047 O O . PHE A 1 131 ? 7.487 -1.523 -0.809 1.00 93.88 131 PHE A O 1
ATOM 1054 N N . LEU A 1 132 ? 6.872 -1.570 -2.976 1.00 93.19 132 LEU A N 1
ATOM 1055 C CA . LEU A 1 132 ? 7.657 -2.724 -3.409 1.00 93.19 132 LEU A CA 1
ATOM 1056 C C . LEU A 1 132 ? 8.601 -2.286 -4.536 1.00 93.19 132 LEU A C 1
ATOM 1058 O O . LEU A 1 132 ? 8.147 -1.723 -5.530 1.00 93.19 132 LEU A O 1
ATOM 1062 N N . CYS A 1 133 ? 9.894 -2.588 -4.408 1.00 91.38 133 CYS A N 1
ATOM 1063 C CA . CYS A 1 133 ? 10.889 -2.310 -5.449 1.00 91.38 133 CYS A CA 1
ATOM 1064 C C . CYS A 1 133 ? 11.457 -3.597 -6.032 1.00 91.38 133 CYS A C 1
ATOM 1066 O O . CYS A 1 133 ? 11.831 -4.500 -5.282 1.00 91.38 133 CYS A O 1
ATOM 1068 N N . PHE A 1 134 ? 11.581 -3.635 -7.354 1.00 90.81 134 PHE A N 1
ATOM 1069 C CA . PHE A 1 134 ? 12.311 -4.642 -8.107 1.00 90.81 134 PHE A CA 1
ATOM 1070 C C . PHE A 1 134 ? 13.601 -4.038 -8.631 1.00 90.81 134 PHE A C 1
ATOM 1072 O O . PHE A 1 134 ? 13.564 -3.078 -9.401 1.00 90.81 134 PHE A O 1
ATOM 1079 N N . SER A 1 135 ? 14.717 -4.636 -8.229 1.00 91.25 135 SER A N 1
ATOM 1080 C CA . SER A 1 135 ? 16.024 -4.340 -8.793 1.00 91.25 135 SER A CA 1
ATOM 1081 C C . SER A 1 135 ? 16.349 -5.344 -9.885 1.00 91.25 135 SER A C 1
ATOM 1083 O O . SER A 1 135 ? 16.224 -6.553 -9.678 1.00 91.25 135 SER A O 1
ATOM 1085 N N . ILE A 1 136 ? 16.787 -4.854 -11.040 1.00 90.81 136 ILE A N 1
ATOM 1086 C CA . ILE A 1 136 ? 17.276 -5.700 -12.128 1.00 90.81 136 ILE A CA 1
ATOM 1087 C C . ILE A 1 136 ? 18.788 -5.515 -12.257 1.00 90.81 136 ILE A C 1
ATOM 1089 O O . ILE A 1 136 ? 19.278 -4.458 -12.644 1.00 90.81 136 ILE A O 1
ATOM 1093 N N . GLY A 1 137 ? 19.546 -6.566 -11.953 1.00 86.81 137 GLY A N 1
ATOM 1094 C CA . GLY A 1 137 ? 21.006 -6.523 -11.903 1.00 86.81 137 GLY A CA 1
ATOM 1095 C C . GLY A 1 137 ? 21.563 -5.968 -10.587 1.00 86.81 137 GLY A C 1
ATOM 1096 O O . GLY A 1 137 ? 20.885 -5.924 -9.565 1.00 86.81 137 GLY A O 1
ATOM 1097 N N . SER A 1 138 ? 22.845 -5.599 -10.603 1.00 80.62 138 SER A N 1
ATOM 1098 C CA . SER A 1 138 ? 23.614 -5.200 -9.414 1.00 80.62 138 SER A CA 1
ATOM 1099 C C . SER A 1 138 ? 23.584 -3.706 -9.095 1.00 80.62 138 SER A C 1
ATOM 1101 O O . SER A 1 138 ? 23.957 -3.321 -7.991 1.00 80.62 138 SER A O 1
ATOM 1103 N N . ASP A 1 139 ? 23.172 -2.871 -10.048 1.00 73.25 139 ASP A N 1
ATOM 1104 C CA . ASP A 1 139 ? 23.466 -1.430 -10.033 1.00 73.25 139 ASP A CA 1
ATOM 1105 C C . ASP A 1 139 ? 22.335 -0.587 -9.419 1.00 73.25 139 ASP A C 1
ATOM 1107 O O . ASP A 1 139 ? 22.313 0.631 -9.554 1.00 73.25 139 ASP A O 1
ATOM 1111 N N . PHE A 1 140 ? 21.400 -1.222 -8.710 1.00 78.69 140 PHE A N 1
ATOM 1112 C CA . PHE A 1 140 ? 20.204 -0.559 -8.203 1.00 78.69 140 PHE A CA 1
ATOM 1113 C C . PHE A 1 140 ? 20.512 0.463 -7.098 1.00 78.69 140 PHE A C 1
ATOM 1115 O O . PHE A 1 140 ? 21.110 0.133 -6.065 1.00 78.69 140 PHE A O 1
ATOM 1122 N N . TYR A 1 141 ? 20.043 1.703 -7.281 1.00 65.44 141 TYR A N 1
ATOM 1123 C CA . TYR A 1 141 ? 20.210 2.792 -6.315 1.00 65.44 141 TYR A CA 1
ATOM 1124 C C . TYR A 1 141 ? 19.701 2.409 -4.934 1.00 65.44 141 TYR A C 1
ATOM 1126 O O . TYR A 1 141 ? 18.502 2.302 -4.714 1.00 65.44 141 TYR A O 1
ATOM 1134 N N . THR A 1 142 ? 20.601 2.248 -3.970 1.00 65.62 142 THR A N 1
ATOM 1135 C CA . THR A 1 142 ? 20.217 1.786 -2.631 1.00 65.62 142 THR A CA 1
ATOM 1136 C C . THR A 1 142 ? 19.852 2.928 -1.670 1.00 65.62 142 THR A C 1
ATOM 1138 O O . THR A 1 142 ? 18.849 2.775 -0.976 1.00 65.62 142 THR A O 1
ATOM 1141 N N . PRO A 1 143 ? 20.563 4.077 -1.604 1.00 78.62 143 PRO A N 1
ATOM 1142 C CA . PRO A 1 143 ? 20.287 5.101 -0.584 1.00 78.62 143 PRO A CA 1
ATOM 1143 C C . PRO A 1 143 ? 18.956 5.846 -0.763 1.00 78.62 143 PRO A C 1
ATOM 1145 O O . PRO A 1 143 ? 18.089 5.745 0.104 1.00 78.62 143 PRO A O 1
ATOM 1148 N N . ASP A 1 144 ? 18.755 6.544 -1.886 1.00 82.50 144 ASP A N 1
ATOM 1149 C CA . ASP A 1 144 ? 17.533 7.331 -2.114 1.00 82.50 144 ASP A CA 1
ATOM 1150 C C . ASP A 1 144 ? 16.286 6.446 -2.172 1.00 82.50 144 ASP A C 1
ATOM 1152 O O . ASP A 1 144 ? 15.241 6.797 -1.630 1.00 82.50 144 ASP A O 1
ATOM 1156 N N . MET A 1 145 ? 16.382 5.262 -2.780 1.00 86.44 145 MET A N 1
ATOM 1157 C CA . MET A 1 145 ? 15.273 4.308 -2.800 1.00 86.44 145 MET A CA 1
ATOM 1158 C C . MET A 1 145 ? 14.964 3.764 -1.408 1.00 86.44 145 MET A C 1
ATOM 1160 O O . MET A 1 145 ? 13.797 3.549 -1.089 1.00 86.44 145 MET A O 1
ATOM 1164 N N . SER A 1 146 ? 15.965 3.544 -0.552 1.00 83.81 146 SER A N 1
ATOM 1165 C CA . SER A 1 146 ? 15.709 3.167 0.846 1.00 83.81 146 SER A CA 1
ATOM 1166 C C . SER A 1 146 ? 15.023 4.299 1.611 1.00 83.81 146 SER A C 1
ATOM 1168 O O . SER A 1 146 ? 14.133 4.029 2.417 1.00 83.81 146 SER A O 1
ATOM 1170 N N . GLN A 1 147 ? 15.382 5.558 1.333 1.00 88.81 147 GLN A N 1
ATOM 1171 C CA . GLN A 1 147 ? 14.691 6.718 1.893 1.00 88.81 147 GLN A CA 1
ATOM 1172 C C . GLN A 1 147 ? 13.238 6.785 1.411 1.00 88.81 147 GLN A C 1
ATOM 1174 O O . GLN A 1 147 ? 12.336 6.886 2.241 1.00 88.81 147 GLN A O 1
ATOM 1179 N N . LEU A 1 148 ? 12.997 6.657 0.102 1.00 90.25 148 LEU A N 1
ATOM 1180 C CA . LEU A 1 148 ? 11.650 6.621 -0.470 1.00 90.25 148 LEU A CA 1
ATOM 1181 C C . LEU A 1 148 ? 10.812 5.521 0.176 1.00 90.25 148 LEU A C 1
ATOM 1183 O O . LEU A 1 148 ? 9.683 5.771 0.590 1.00 90.25 148 LEU A O 1
ATOM 1187 N N . TRP A 1 149 ? 11.379 4.323 0.320 1.00 90.25 149 TRP A N 1
ATOM 1188 C CA . TRP A 1 149 ? 10.705 3.213 0.977 1.00 90.25 149 TRP A CA 1
ATOM 1189 C C . TRP A 1 149 ? 10.371 3.515 2.433 1.00 90.25 149 TRP A C 1
ATOM 1191 O O . TRP A 1 149 ? 9.217 3.364 2.821 1.00 90.25 149 TRP A O 1
ATOM 1201 N N . GLY A 1 150 ? 11.325 4.020 3.217 1.00 87.50 150 GLY A N 1
ATOM 1202 C CA . GLY A 1 150 ? 11.086 4.378 4.616 1.00 87.50 150 GLY A CA 1
ATOM 1203 C C . GLY A 1 150 ? 10.065 5.505 4.800 1.00 87.50 150 GLY A C 1
ATOM 1204 O O . GLY A 1 150 ? 9.391 5.553 5.826 1.00 87.50 150 GLY A O 1
ATOM 1205 N N . MET A 1 151 ? 9.936 6.399 3.815 1.00 89.69 151 MET A N 1
ATOM 1206 C CA . MET A 1 151 ? 8.963 7.487 3.844 1.00 89.69 151 MET A CA 1
ATOM 1207 C C . MET A 1 151 ? 7.587 7.073 3.334 1.00 89.69 151 MET A C 1
ATOM 1209 O O . MET A 1 151 ? 6.607 7.591 3.845 1.00 89.69 151 MET A O 1
ATOM 1213 N N . LEU A 1 152 ? 7.485 6.192 2.341 1.00 91.81 152 LEU A N 1
ATOM 1214 C CA . LEU A 1 152 ? 6.218 5.858 1.683 1.00 91.81 152 LEU A CA 1
ATOM 1215 C C . LEU A 1 152 ? 5.546 4.613 2.269 1.00 91.81 152 LEU A C 1
ATOM 1217 O O . LEU A 1 152 ? 4.324 4.545 2.347 1.00 91.81 152 LEU A O 1
ATOM 1221 N N . HIS A 1 153 ? 6.327 3.603 2.654 1.00 89.62 153 HIS A N 1
ATOM 1222 C CA . HIS A 1 153 ? 5.791 2.344 3.153 1.00 89.62 153 HIS A CA 1
ATOM 1223 C C . HIS A 1 153 ? 5.249 2.514 4.583 1.00 89.62 153 HIS A C 1
ATOM 1225 O O . HIS A 1 153 ? 6.013 2.754 5.518 1.00 89.62 153 HIS A O 1
ATOM 1231 N N . ASN A 1 154 ? 3.941 2.319 4.789 1.00 85.06 154 ASN A N 1
ATOM 1232 C CA . ASN A 1 154 ? 3.289 2.576 6.085 1.00 85.06 154 ASN A CA 1
ATOM 1233 C C . ASN A 1 154 ? 2.362 1.439 6.571 1.00 85.06 154 ASN A C 1
ATOM 1235 O O . ASN A 1 154 ? 1.477 1.638 7.406 1.00 85.06 154 ASN A O 1
ATOM 1239 N N . THR A 1 155 ? 2.556 0.215 6.071 1.00 73.94 155 THR A N 1
ATOM 1240 C CA . THR A 1 155 ? 1.624 -0.900 6.321 1.00 73.94 155 THR A CA 1
ATOM 1241 C C . THR A 1 155 ? 1.977 -1.758 7.534 1.00 73.94 155 THR A C 1
ATOM 1243 O O . THR A 1 155 ? 1.144 -2.568 7.956 1.00 73.94 155 THR A O 1
ATOM 1246 N N . GLY A 1 156 ? 3.186 -1.591 8.082 1.00 70.25 156 GLY A N 1
ATOM 1247 C CA . GLY A 1 156 ? 3.767 -2.445 9.120 1.00 70.25 156 GLY A CA 1
ATOM 1248 C C . GLY A 1 156 ? 4.248 -3.813 8.612 1.00 70.25 156 GLY A C 1
ATOM 1249 O O . GLY A 1 156 ? 4.863 -4.553 9.382 1.00 70.25 156 GLY A O 1
ATOM 1250 N N . GLN A 1 157 ? 4.000 -4.160 7.341 1.00 70.62 157 GLN A N 1
ATOM 1251 C CA . GLN A 1 157 ? 4.439 -5.425 6.752 1.00 70.62 157 GLN A CA 1
ATOM 1252 C C . GLN A 1 157 ? 5.907 -5.346 6.333 1.00 70.62 157 GLN A C 1
ATOM 1254 O O . GLN A 1 157 ? 6.280 -4.612 5.424 1.00 70.62 157 GLN A O 1
ATOM 1259 N N . LYS A 1 158 ? 6.750 -6.171 6.951 1.00 74.81 158 LYS A N 1
ATOM 1260 C CA . LYS A 1 158 ? 8.143 -6.324 6.524 1.00 74.81 158 LYS A CA 1
ATOM 1261 C C . LYS A 1 158 ? 8.218 -7.244 5.310 1.00 74.81 158 LYS A C 1
ATOM 1263 O O . LYS A 1 158 ? 7.589 -8.298 5.301 1.00 74.81 158 LYS A O 1
ATOM 1268 N N . HIS A 1 159 ? 9.028 -6.877 4.327 1.00 74.81 159 HIS A N 1
ATOM 1269 C CA . HIS A 1 159 ? 9.328 -7.708 3.165 1.00 74.81 159 HIS A CA 1
ATOM 1270 C C . HIS A 1 159 ? 10.787 -7.514 2.734 1.00 74.81 159 HIS A C 1
ATOM 1272 O O . HIS A 1 159 ? 11.415 -6.531 3.143 1.00 74.81 159 HIS A O 1
ATOM 1278 N N . PRO A 1 160 ? 11.343 -8.434 1.924 1.00 70.75 160 PRO A N 1
ATOM 1279 C CA . PRO A 1 160 ? 12.641 -8.228 1.301 1.00 70.75 160 PRO A CA 1
ATOM 1280 C C . PRO A 1 160 ? 12.627 -6.945 0.469 1.00 70.75 160 PRO A C 1
ATOM 1282 O O . PRO A 1 160 ? 11.668 -6.677 -0.261 1.00 70.75 160 PRO A O 1
ATOM 1285 N N . TYR A 1 161 ? 13.683 -6.150 0.598 1.00 75.19 161 TYR A N 1
ATOM 1286 C CA . TYR A 1 161 ? 13.845 -4.905 -0.135 1.00 75.19 161 TYR A CA 1
ATOM 1287 C C . TYR A 1 161 ? 15.289 -4.766 -0.637 1.00 75.19 161 TYR A C 1
ATOM 1289 O O . TYR A 1 161 ? 16.197 -4.791 0.200 1.00 75.19 161 TYR A O 1
ATOM 1297 N N . PRO A 1 162 ? 15.516 -4.581 -1.952 1.00 83.94 162 PRO A N 1
ATOM 1298 C CA . PRO A 1 162 ? 14.578 -4.799 -3.066 1.00 83.94 162 PRO A CA 1
ATOM 1299 C C . PRO A 1 162 ? 14.351 -6.299 -3.366 1.00 83.94 162 PRO A C 1
ATOM 1301 O O . PRO A 1 162 ? 15.096 -7.167 -2.907 1.00 83.94 162 PRO A O 1
ATOM 1304 N N . PHE A 1 163 ? 13.335 -6.622 -4.172 1.00 86.31 163 PHE A N 1
ATOM 1305 C CA . PHE A 1 163 ? 13.237 -7.924 -4.836 1.00 86.31 163 PHE A CA 1
ATOM 1306 C C . PHE A 1 163 ? 14.229 -7.951 -6.001 1.00 86.31 163 PHE A C 1
ATOM 1308 O O . PHE A 1 163 ? 14.059 -7.219 -6.972 1.00 86.31 163 PHE A O 1
ATOM 1315 N N . ASN A 1 164 ? 15.264 -8.784 -5.905 1.00 89.12 164 ASN A N 1
ATOM 1316 C CA . ASN A 1 164 ? 16.321 -8.811 -6.911 1.00 89.12 164 ASN A CA 1
ATOM 1317 C C . ASN A 1 164 ? 16.041 -9.797 -8.054 1.00 89.12 164 ASN A C 1
ATOM 1319 O O . ASN A 1 164 ? 15.636 -10.937 -7.802 1.00 89.12 164 ASN A O 1
ATOM 1323 N N . ILE A 1 165 ? 16.313 -9.355 -9.282 1.00 89.56 165 ILE A N 1
ATOM 1324 C CA . ILE A 1 165 ? 16.353 -10.148 -10.514 1.00 89.56 165 ILE A CA 1
ATOM 1325 C C . ILE A 1 165 ? 17.792 -10.124 -11.034 1.00 89.56 165 ILE A C 1
ATOM 1327 O O . ILE A 1 165 ? 18.335 -9.067 -11.354 1.00 89.56 165 ILE A O 1
ATOM 1331 N N . GLU A 1 166 ? 18.432 -11.287 -11.114 1.00 87.88 166 GLU A N 1
ATOM 1332 C CA . GLU A 1 166 ? 19.859 -11.372 -11.440 1.00 87.88 166 GLU A CA 1
ATOM 1333 C C . GLU A 1 166 ? 20.132 -11.345 -12.954 1.00 87.88 166 GLU A C 1
ATOM 1335 O O . GLU A 1 166 ? 19.474 -12.042 -13.736 1.00 87.88 166 GLU A O 1
ATOM 1340 N N . ARG A 1 167 ? 21.163 -10.581 -13.352 1.00 81.44 167 ARG A N 1
ATOM 1341 C CA . ARG A 1 167 ? 21.728 -10.536 -14.711 1.00 81.44 167 ARG A CA 1
ATOM 1342 C C . ARG A 1 167 ? 23.087 -11.260 -14.765 1.00 81.44 167 ARG A C 1
ATOM 1344 O O . ARG A 1 167 ? 23.878 -11.090 -13.838 1.00 81.44 167 ARG A O 1
ATOM 1351 N N . PRO A 1 168 ? 23.429 -11.936 -15.879 1.00 72.12 168 PRO A N 1
ATOM 1352 C CA . PRO A 1 168 ? 22.535 -12.500 -16.892 1.00 72.12 168 PRO A CA 1
ATOM 1353 C C . PRO A 1 168 ? 21.915 -13.812 -16.383 1.00 72.12 168 PRO A C 1
ATOM 1355 O O . PRO A 1 168 ? 22.605 -14.630 -15.779 1.00 72.12 168 PRO A O 1
ATOM 1358 N N . SER A 1 169 ? 20.635 -14.061 -16.663 1.00 72.31 169 SER A N 1
ATOM 1359 C CA . SER A 1 169 ? 19.992 -15.332 -16.311 1.00 72.31 169 SER A CA 1
ATOM 1360 C C . SER A 1 169 ? 19.257 -15.941 -17.496 1.00 72.31 169 SER A C 1
ATOM 1362 O O . SER A 1 169 ? 18.501 -15.270 -18.189 1.00 72.31 169 SER A O 1
ATOM 1364 N N . ILE A 1 170 ? 19.442 -17.246 -17.701 1.00 76.44 170 ILE A N 1
ATOM 1365 C CA . ILE A 1 170 ? 18.748 -18.020 -18.744 1.00 76.44 170 ILE A CA 1
ATOM 1366 C C . ILE A 1 170 ? 17.239 -18.130 -18.434 1.00 76.44 170 ILE A C 1
ATOM 1368 O O . ILE A 1 170 ? 16.434 -18.334 -19.335 1.00 76.44 170 ILE A O 1
ATOM 1372 N N . ASN A 1 171 ? 16.837 -17.924 -17.173 1.00 88.00 171 ASN A N 1
ATOM 1373 C CA . ASN A 1 171 ? 15.466 -18.116 -16.692 1.00 88.00 171 ASN A CA 1
ATOM 1374 C C . ASN A 1 171 ? 14.817 -16.810 -16.193 1.00 88.00 171 ASN A C 1
ATOM 1376 O O . ASN A 1 171 ? 14.079 -16.832 -15.206 1.00 88.00 171 ASN A O 1
ATOM 1380 N N . LEU A 1 172 ? 15.092 -15.667 -16.837 1.00 90.44 172 LEU A N 1
ATOM 1381 C CA . LEU A 1 172 ? 14.527 -14.361 -16.445 1.00 90.44 172 LEU A CA 1
ATOM 1382 C C . LEU A 1 172 ? 12.998 -14.394 -16.295 1.00 90.44 172 LEU A C 1
ATOM 1384 O O . LEU A 1 172 ? 12.484 -13.936 -15.279 1.00 90.44 172 LEU A O 1
ATOM 1388 N N . ASN A 1 173 ? 12.276 -15.007 -17.242 1.00 93.25 173 ASN A N 1
ATOM 1389 C CA . ASN A 1 173 ? 10.814 -15.124 -17.168 1.00 93.25 173 ASN A CA 1
ATOM 1390 C C . ASN A 1 173 ? 10.352 -15.852 -15.893 1.00 93.25 173 ASN A C 1
ATOM 1392 O O . ASN A 1 173 ? 9.489 -15.366 -15.170 1.00 93.25 173 ASN A O 1
ATOM 1396 N N . THR A 1 174 ? 10.978 -16.986 -15.569 1.00 93.81 174 THR A N 1
ATOM 1397 C CA . THR A 1 174 ? 10.664 -17.763 -14.361 1.00 93.81 174 THR A CA 1
ATOM 1398 C C . THR A 1 174 ? 10.950 -16.973 -13.085 1.00 93.81 174 THR A C 1
ATOM 1400 O O . THR A 1 174 ? 10.178 -17.060 -12.130 1.00 93.81 174 THR A O 1
ATOM 1403 N N . GLN A 1 175 ? 12.029 -16.181 -13.058 1.00 93.94 175 GLN A N 1
ATOM 1404 C CA . GLN A 1 175 ? 12.316 -15.298 -11.926 1.00 93.94 175 GLN A CA 1
ATOM 1405 C C . GLN A 1 175 ? 11.224 -14.236 -11.760 1.00 93.94 175 GLN A C 1
ATOM 1407 O O . GLN A 1 175 ? 10.699 -14.088 -10.658 1.00 93.94 175 GLN A O 1
ATOM 1412 N N . PHE A 1 176 ? 10.839 -13.548 -12.841 1.00 95.31 176 PHE A N 1
ATOM 1413 C CA . PHE A 1 176 ? 9.767 -12.551 -12.797 1.00 95.31 176 PHE A CA 1
ATOM 1414 C C . PHE A 1 176 ? 8.444 -13.158 -12.326 1.00 95.31 176 PHE A C 1
ATOM 1416 O O . PHE A 1 176 ? 7.869 -12.659 -11.361 1.00 95.31 176 PHE A O 1
ATOM 1423 N N . ILE A 1 177 ? 8.007 -14.271 -12.928 1.00 95.75 177 ILE A N 1
ATOM 1424 C CA . ILE A 1 177 ? 6.773 -14.969 -12.533 1.00 95.75 177 ILE A CA 1
ATOM 1425 C C . ILE A 1 177 ? 6.814 -15.331 -11.048 1.00 95.75 177 ILE A C 1
ATOM 1427 O O . ILE A 1 177 ? 5.877 -15.021 -10.317 1.00 95.75 177 ILE A O 1
ATOM 1431 N N . SER A 1 178 ? 7.909 -15.933 -10.572 1.00 94.38 178 SER A N 1
ATOM 1432 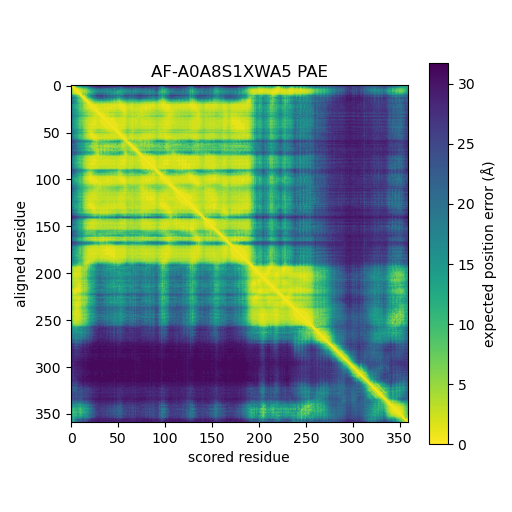C CA . SER A 1 178 ? 8.035 -16.332 -9.167 1.00 94.38 178 SER A CA 1
ATOM 1433 C C . SER A 1 178 ? 7.904 -15.143 -8.214 1.00 94.38 178 SER A C 1
ATOM 1435 O O . SER A 1 178 ? 7.201 -15.243 -7.208 1.00 94.38 178 SER A O 1
ATOM 1437 N N . LYS A 1 179 ? 8.549 -14.015 -8.523 1.00 93.81 179 LYS A N 1
ATOM 1438 C CA . LYS A 1 179 ? 8.511 -12.822 -7.672 1.00 93.81 179 LYS A CA 1
ATOM 1439 C C . LYS A 1 179 ? 7.161 -12.102 -7.740 1.00 93.81 179 LYS A C 1
ATOM 1441 O O . LYS A 1 179 ? 6.669 -11.647 -6.712 1.00 93.81 179 LYS A O 1
ATOM 1446 N N . PHE A 1 180 ? 6.528 -12.018 -8.909 1.00 95.38 180 PHE A N 1
ATOM 1447 C CA . PHE A 1 180 ? 5.180 -11.454 -9.025 1.00 95.38 180 PHE A CA 1
ATOM 1448 C C . PHE A 1 180 ? 4.133 -12.320 -8.331 1.00 95.38 180 PHE A C 1
ATOM 1450 O O . PHE A 1 180 ? 3.226 -11.778 -7.702 1.00 95.38 180 PHE A O 1
ATOM 1457 N N . GLN A 1 181 ? 4.267 -13.647 -8.392 1.00 94.12 181 GLN A N 1
ATOM 1458 C CA . GLN A 1 181 ? 3.365 -14.556 -7.694 1.00 94.12 181 GLN A CA 1
ATOM 1459 C C . GLN A 1 181 ? 3.471 -14.373 -6.174 1.00 94.12 181 GLN A C 1
ATOM 1461 O O . GLN A 1 181 ? 2.449 -14.260 -5.502 1.00 94.12 181 GLN A O 1
ATOM 1466 N N . ASP A 1 182 ? 4.691 -14.224 -5.647 1.00 91.06 182 ASP A N 1
ATOM 1467 C CA . ASP A 1 182 ? 4.922 -13.896 -4.234 1.00 91.06 182 ASP A CA 1
ATOM 1468 C C . ASP A 1 182 ? 4.222 -12.582 -3.830 1.00 91.06 182 ASP A C 1
ATOM 1470 O O . ASP A 1 182 ? 3.510 -12.524 -2.827 1.00 91.06 182 ASP A O 1
ATOM 1474 N N . ILE A 1 183 ? 4.311 -11.541 -4.668 1.00 91.38 183 ILE A N 1
ATOM 1475 C CA . ILE A 1 183 ? 3.567 -10.287 -4.461 1.00 91.38 183 ILE A CA 1
ATOM 1476 C C . ILE A 1 183 ? 2.070 -10.493 -4.451 1.00 91.38 183 ILE A C 1
ATOM 1478 O O . ILE A 1 183 ? 1.387 -10.006 -3.545 1.00 91.38 183 ILE A O 1
ATOM 1482 N N . ARG A 1 184 ? 1.556 -11.195 -5.455 1.00 90.81 184 ARG A N 1
ATOM 1483 C CA . ARG A 1 184 ? 0.131 -11.452 -5.589 1.00 90.81 184 ARG A CA 1
ATOM 1484 C C . ARG A 1 184 ? -0.421 -12.149 -4.351 1.00 90.81 184 ARG A C 1
ATOM 1486 O O . ARG A 1 184 ? -1.482 -11.774 -3.846 1.00 90.81 184 ARG A O 1
ATOM 1493 N N . ASP A 1 185 ? 0.300 -13.149 -3.866 1.00 88.00 185 ASP A N 1
ATOM 1494 C CA . ASP A 1 185 ? -0.180 -14.006 -2.796 1.00 88.00 185 ASP A CA 1
ATOM 1495 C C . ASP A 1 185 ? -0.056 -13.341 -1.424 1.00 88.00 185 ASP A C 1
ATOM 1497 O O . ASP A 1 185 ? -0.994 -13.469 -0.624 1.00 88.00 185 ASP A O 1
ATOM 1501 N N . ASN A 1 186 ? 1.021 -12.573 -1.201 1.00 85.19 186 ASN A N 1
ATOM 1502 C CA . ASN A 1 186 ? 1.422 -12.099 0.126 1.00 85.19 186 ASN A CA 1
ATOM 1503 C C . ASN A 1 186 ? 1.343 -10.576 0.338 1.00 85.19 186 ASN A C 1
ATOM 1505 O O . ASN A 1 186 ? 1.148 -10.143 1.473 1.00 85.19 186 ASN A O 1
ATOM 1509 N N . PHE A 1 187 ? 1.462 -9.749 -0.709 1.00 87.12 187 PHE A N 1
ATOM 1510 C CA . PHE A 1 187 ? 1.655 -8.290 -0.568 1.00 87.12 187 PHE A CA 1
ATOM 1511 C C . PHE A 1 187 ? 0.522 -7.422 -1.145 1.00 87.12 187 PHE A C 1
ATOM 1513 O O . PHE A 1 187 ? 0.520 -6.205 -0.957 1.00 87.12 187 PHE A O 1
ATOM 1520 N N . LEU A 1 188 ? -0.471 -8.015 -1.815 1.00 87.06 188 LEU A N 1
ATOM 1521 C CA . LEU A 1 188 ? -1.663 -7.292 -2.300 1.00 87.06 188 LEU A CA 1
ATOM 1522 C C . LEU A 1 188 ? -2.851 -7.327 -1.338 1.00 87.06 188 LEU A C 1
ATOM 1524 O O . LEU A 1 188 ? -3.904 -6.757 -1.617 1.00 87.06 188 LEU A O 1
ATOM 1528 N N . LYS A 1 189 ? -2.702 -8.013 -0.211 1.00 84.12 189 LYS A N 1
ATOM 1529 C CA . LYS A 1 189 ? -3.789 -8.341 0.703 1.00 84.12 189 LYS A CA 1
ATOM 1530 C C . LYS A 1 189 ? -3.618 -7.582 2.008 1.00 84.12 189 LYS A C 1
ATOM 1532 O O . LYS A 1 189 ? -2.673 -7.821 2.755 1.00 84.12 189 LYS A O 1
ATOM 1537 N N . PHE A 1 190 ? -4.563 -6.694 2.299 1.00 74.19 190 PHE A N 1
ATOM 1538 C CA . PHE A 1 190 ? -4.605 -5.957 3.554 1.00 74.19 190 PHE A CA 1
ATOM 1539 C C . PHE A 1 190 ? -5.675 -6.543 4.475 1.00 74.19 190 PHE A C 1
ATOM 1541 O O . PHE A 1 190 ? -6.825 -6.671 4.047 1.00 74.19 190 PHE A O 1
ATOM 1548 N N . PRO A 1 191 ? -5.364 -6.841 5.748 1.00 70.62 191 PRO A N 1
ATOM 1549 C CA . PRO A 1 191 ? -6.421 -7.052 6.727 1.00 70.62 191 PRO A CA 1
ATOM 1550 C C . PRO A 1 191 ? -7.231 -5.754 6.846 1.00 70.62 191 PRO A C 1
ATOM 1552 O O . PRO A 1 191 ? -6.642 -4.665 6.913 1.00 70.62 191 PRO A O 1
ATOM 1555 N N . VAL A 1 192 ? -8.568 -5.843 6.848 1.00 72.44 192 VAL A N 1
ATOM 1556 C CA . VAL A 1 192 ? -9.405 -4.659 7.104 1.00 72.44 192 VAL A CA 1
ATOM 1557 C C . VAL A 1 192 ? -8.985 -4.001 8.414 1.00 72.44 192 VAL A C 1
ATOM 1559 O O . VAL A 1 192 ? -8.828 -4.667 9.427 1.00 72.44 192 VAL A O 1
ATOM 1562 N N . SER A 1 193 ? -8.825 -2.680 8.428 1.00 69.00 193 SER A N 1
ATOM 1563 C CA . SER A 1 193 ? -8.478 -1.953 9.659 1.00 69.00 193 SER A CA 1
ATOM 1564 C C . SER A 1 193 ? -9.628 -1.917 10.669 1.00 69.00 193 SER A C 1
ATOM 1566 O O . SER A 1 193 ? -9.404 -1.706 11.861 1.00 69.00 193 SER A O 1
ATOM 1568 N N . LYS A 1 194 ? -10.860 -2.126 10.192 1.00 82.69 194 LYS A N 1
ATOM 1569 C CA . LYS A 1 194 ? -12.070 -2.165 11.005 1.00 82.69 194 LYS A CA 1
ATOM 1570 C C . LYS A 1 194 ? -12.964 -3.331 10.615 1.00 82.69 194 LYS A C 1
ATOM 1572 O O . LYS A 1 194 ? -13.133 -3.639 9.438 1.00 82.69 194 LYS A O 1
ATOM 1577 N N . LEU A 1 195 ? -13.589 -3.931 11.615 1.00 86.56 195 LEU A N 1
ATOM 1578 C CA . LEU A 1 195 ? -14.578 -4.985 11.474 1.00 86.56 195 LEU A CA 1
ATOM 1579 C C . LEU A 1 195 ? -15.978 -4.395 11.631 1.00 86.56 195 LEU A C 1
ATOM 1581 O O . LEU A 1 195 ? -16.211 -3.570 12.515 1.00 86.56 195 LEU A O 1
ATOM 1585 N N . LYS A 1 196 ? -16.917 -4.840 10.792 1.00 89.56 196 LYS A N 1
ATOM 1586 C CA . LYS A 1 196 ? -18.327 -4.452 10.899 1.00 89.56 196 LYS A CA 1
ATOM 1587 C C . LYS A 1 196 ? -19.038 -5.279 11.959 1.00 89.56 196 LYS A C 1
ATOM 1589 O O . LYS A 1 196 ? -18.868 -6.498 12.012 1.00 89.56 196 LYS A O 1
ATOM 1594 N N . THR A 1 197 ? -19.882 -4.624 12.741 1.00 92.00 197 THR A N 1
ATOM 1595 C CA . THR A 1 197 ? -20.781 -5.259 13.703 1.00 92.00 197 THR A CA 1
ATOM 1596 C C . THR A 1 197 ? -22.221 -5.217 13.188 1.00 92.00 197 THR A C 1
ATOM 1598 O O . THR A 1 197 ? -22.617 -4.292 12.480 1.00 92.00 197 THR A O 1
ATOM 1601 N N . ASN A 1 198 ? -23.037 -6.212 13.537 1.00 93.12 198 ASN A N 1
ATOM 1602 C CA . ASN A 1 198 ? -24.466 -6.236 13.181 1.00 93.12 198 ASN A CA 1
ATOM 1603 C C . ASN A 1 198 ? -25.329 -5.241 13.974 1.00 93.12 198 ASN A C 1
ATOM 1605 O O . ASN A 1 198 ? -26.506 -5.069 13.672 1.00 93.12 198 ASN A O 1
ATOM 1609 N N . GLN A 1 199 ? -24.763 -4.624 15.007 1.00 92.12 199 GLN A N 1
ATOM 1610 C CA . GLN A 1 199 ? -25.441 -3.677 15.883 1.00 92.12 199 GLN A CA 1
ATOM 1611 C C . GLN A 1 199 ? -24.448 -2.638 16.415 1.00 92.12 199 GLN A C 1
ATOM 1613 O O . GLN A 1 199 ? -23.246 -2.921 16.449 1.00 92.12 199 GLN A O 1
ATOM 1618 N N . PRO A 1 200 ? -24.913 -1.455 16.848 1.00 93.25 200 PRO A N 1
ATOM 1619 C CA . PRO A 1 200 ? -24.041 -0.448 17.434 1.00 93.25 200 PRO A CA 1
ATOM 1620 C C . PRO A 1 200 ? -23.347 -0.959 18.701 1.00 93.25 200 PRO A C 1
ATOM 1622 O O . PRO A 1 200 ? -23.975 -1.542 19.587 1.00 93.25 200 PRO A O 1
ATOM 1625 N N . VAL A 1 201 ? -22.048 -0.701 18.797 1.00 93.94 201 VAL A N 1
ATOM 1626 C CA . VAL A 1 201 ? -21.198 -1.038 19.941 1.00 93.94 201 VAL A CA 1
ATOM 1627 C C . VAL A 1 201 ? -20.410 0.183 20.402 1.00 93.94 201 VAL A C 1
ATOM 1629 O O . VAL A 1 201 ? -20.303 1.178 19.685 1.00 93.94 201 VAL A O 1
ATOM 1632 N N . LEU A 1 202 ? -19.857 0.116 21.608 1.00 92.88 202 LEU A N 1
ATOM 1633 C CA . LEU A 1 202 ? -19.085 1.189 22.225 1.00 92.88 202 LEU A CA 1
ATOM 1634 C C . LEU A 1 202 ? -17.611 0.768 22.345 1.00 92.88 202 LEU A C 1
ATOM 1636 O O . LEU A 1 202 ? -17.277 0.003 23.252 1.00 92.88 202 LEU A O 1
ATOM 1640 N N . PRO A 1 203 ? -16.710 1.264 21.471 1.00 90.44 203 PRO A N 1
ATOM 1641 C CA . PRO A 1 203 ? -15.265 1.033 21.599 1.00 90.44 203 PRO A CA 1
ATOM 1642 C C . PRO A 1 203 ? -14.680 1.502 22.939 1.00 90.44 203 PRO A C 1
ATOM 1644 O O . PRO A 1 203 ? -13.684 0.965 23.413 1.00 90.44 203 PRO A O 1
ATOM 1647 N N . THR A 1 204 ? -15.295 2.519 23.544 1.00 86.19 204 THR A N 1
ATOM 1648 C CA . THR A 1 204 ? -15.043 2.965 24.918 1.00 86.19 204 THR A CA 1
ATOM 1649 C C . THR A 1 204 ? -16.350 3.371 25.592 1.00 86.19 204 THR A C 1
ATOM 1651 O O . THR A 1 204 ? -17.303 3.753 24.913 1.00 86.19 204 THR A O 1
ATOM 1654 N N . ALA A 1 205 ? -16.393 3.394 26.924 1.00 79.06 205 ALA A N 1
ATOM 1655 C CA . ALA A 1 205 ? -17.584 3.792 27.687 1.00 79.06 205 ALA A CA 1
ATOM 1656 C C . ALA A 1 205 ? -18.076 5.224 27.390 1.00 79.06 205 ALA A C 1
ATOM 1658 O O . ALA A 1 205 ? -19.214 5.568 27.689 1.00 79.06 205 ALA A O 1
ATOM 1659 N N . THR A 1 206 ? -17.222 6.066 26.806 1.00 76.81 206 THR A N 1
ATOM 1660 C CA . THR A 1 206 ? -17.497 7.482 26.515 1.00 76.81 206 THR A CA 1
ATOM 1661 C C . THR A 1 206 ? -17.567 7.787 25.020 1.00 76.81 206 THR A C 1
ATOM 1663 O O . THR A 1 206 ? -17.797 8.934 24.628 1.00 76.81 206 THR A O 1
ATOM 1666 N N . SER A 1 207 ? -17.350 6.774 24.178 1.00 81.50 207 SER A N 1
ATOM 1667 C CA . SER A 1 207 ? -17.475 6.882 22.726 1.00 81.50 207 SER A CA 1
ATOM 1668 C C . SER A 1 207 ? -18.940 6.970 22.293 1.00 81.50 207 SER A C 1
ATOM 1670 O O . SER A 1 207 ? -19.851 6.583 23.021 1.00 81.50 207 SER A O 1
ATOM 1672 N N . LYS A 1 208 ? -19.178 7.485 21.082 1.00 87.06 208 LYS A N 1
ATOM 1673 C CA . LYS A 1 208 ? -20.482 7.327 20.429 1.00 87.06 208 LYS A CA 1
ATOM 1674 C C . LYS A 1 208 ? -20.624 5.879 19.935 1.00 87.06 208 LYS A C 1
ATOM 1676 O O . LYS A 1 208 ? -19.614 5.313 19.510 1.00 87.06 208 LYS A O 1
ATOM 1681 N N . PRO A 1 209 ? -21.841 5.307 19.931 1.00 90.94 209 PRO A N 1
ATOM 1682 C CA . PRO A 1 209 ? -22.077 4.005 19.321 1.00 90.94 209 PRO A CA 1
ATOM 1683 C C . PRO A 1 209 ? -21.600 3.968 17.864 1.00 90.94 209 PRO A C 1
ATOM 1685 O O . PRO A 1 209 ? -21.833 4.911 17.107 1.00 90.94 209 PRO A O 1
ATOM 1688 N N . SER A 1 210 ? -20.944 2.876 17.482 1.00 91.44 210 SER A N 1
ATOM 1689 C CA . SER A 1 210 ? -20.381 2.635 16.152 1.00 91.44 210 SER A CA 1
ATOM 1690 C C . SER A 1 210 ? -20.769 1.241 15.672 1.00 91.44 210 SER A C 1
ATOM 1692 O O . SER A 1 210 ? -20.833 0.312 16.470 1.00 91.44 210 SER A O 1
ATOM 1694 N N . SER A 1 211 ? -21.003 1.073 14.373 1.00 91.56 211 SER A N 1
ATOM 1695 C CA . SER A 1 211 ? -21.157 -0.244 13.733 1.00 91.56 211 SER A CA 1
ATOM 1696 C C . SER A 1 211 ? -19.825 -0.821 13.231 1.00 91.56 211 SER A C 1
ATOM 1698 O O . SER A 1 211 ? -19.803 -1.771 12.450 1.00 91.56 211 SER A O 1
ATOM 1700 N N . GLU A 1 212 ? -18.711 -0.189 13.599 1.00 90.50 212 GLU A N 1
ATOM 1701 C CA . GLU A 1 212 ? -17.355 -0.566 13.210 1.00 90.50 212 GLU A CA 1
ATOM 1702 C C . GLU A 1 212 ? -16.412 -0.501 14.413 1.00 90.50 212 GLU A C 1
ATOM 1704 O O . GLU A 1 212 ? -16.472 0.446 15.207 1.00 90.50 212 GLU A O 1
ATOM 1709 N N . ILE A 1 213 ? -15.513 -1.478 14.518 1.00 88.75 213 ILE A N 1
ATOM 1710 C CA . ILE A 1 213 ? -14.513 -1.599 15.588 1.00 88.75 213 ILE A CA 1
ATOM 1711 C C . ILE A 1 213 ? -13.145 -1.966 15.024 1.00 88.75 213 ILE A C 1
ATOM 1713 O O . ILE A 1 213 ? -13.061 -2.591 13.974 1.00 88.75 213 ILE A O 1
ATOM 1717 N N . GLU A 1 214 ? -12.074 -1.597 15.720 1.00 84.56 214 GLU A N 1
ATOM 1718 C CA . GLU A 1 214 ? -10.721 -2.041 15.364 1.00 84.56 214 GLU A CA 1
ATOM 1719 C C . GLU A 1 214 ? -10.561 -3.550 15.606 1.00 84.56 214 GLU A C 1
ATOM 1721 O O . GLU A 1 214 ? -11.280 -4.159 16.404 1.00 84.56 214 GLU A O 1
ATOM 1726 N N . ILE A 1 215 ? -9.591 -4.145 14.918 1.00 80.62 215 ILE A N 1
ATOM 1727 C CA . ILE A 1 215 ? -9.166 -5.530 15.143 1.00 80.62 215 ILE A CA 1
ATOM 1728 C C . ILE A 1 215 ? -8.721 -5.702 16.597 1.00 80.62 215 ILE A C 1
ATOM 1730 O O . ILE A 1 215 ? -8.089 -4.803 17.151 1.00 80.62 215 ILE A O 1
ATOM 1734 N N . GLU A 1 216 ? -9.065 -6.839 17.213 1.00 81.25 216 GLU A N 1
ATOM 1735 C CA . GLU A 1 216 ? -8.723 -7.170 18.609 1.00 81.25 216 GLU A CA 1
ATOM 1736 C C . GLU A 1 216 ? -9.181 -6.129 19.650 1.00 81.25 216 GLU A C 1
ATOM 1738 O O . GLU A 1 216 ? -8.824 -6.201 20.829 1.00 81.25 216 GLU A O 1
ATOM 1743 N N . ALA A 1 217 ? -10.015 -5.162 19.254 1.00 87.19 217 ALA A N 1
ATOM 1744 C CA . ALA A 1 217 ? -10.554 -4.177 20.166 1.00 87.19 217 ALA A CA 1
ATOM 1745 C C . ALA A 1 217 ? -11.452 -4.839 21.209 1.00 87.19 217 ALA A C 1
ATOM 1747 O O . ALA A 1 217 ? -12.319 -5.654 20.887 1.00 87.19 217 ALA A O 1
ATOM 1748 N N . VAL A 1 218 ? -11.292 -4.401 22.455 1.00 90.31 218 VAL A N 1
ATOM 1749 C CA . VAL A 1 218 ? -12.294 -4.609 23.498 1.00 90.31 218 VAL A CA 1
ATOM 1750 C C . VAL A 1 218 ? -13.396 -3.569 23.313 1.00 90.31 218 VAL A C 1
ATOM 1752 O O . VAL A 1 218 ? -13.096 -2.381 23.176 1.00 90.31 218 VAL A O 1
ATOM 1755 N N . PHE A 1 219 ? -14.656 -3.993 23.317 1.00 93.44 219 PHE A N 1
ATOM 1756 C CA . PHE A 1 219 ? -15.807 -3.102 23.168 1.00 93.44 219 PHE A CA 1
ATOM 1757 C C . PHE A 1 219 ? -16.983 -3.545 24.042 1.00 93.44 219 PHE A C 1
ATOM 1759 O O . PHE A 1 219 ? -17.090 -4.709 24.425 1.00 93.44 219 PHE A O 1
ATOM 1766 N N . LEU A 1 220 ? -17.877 -2.604 24.344 1.00 92.62 220 LEU A N 1
ATOM 1767 C CA . LEU A 1 220 ? -19.085 -2.816 25.141 1.00 92.62 220 LEU A CA 1
ATOM 1768 C C . LEU A 1 220 ? -20.317 -2.901 24.230 1.00 92.62 220 LEU A C 1
ATOM 1770 O O . LEU A 1 220 ? -20.477 -2.101 23.305 1.00 92.62 220 LEU A O 1
ATOM 1774 N N . CYS A 1 221 ? -21.213 -3.845 24.510 1.00 91.69 221 CYS A N 1
ATOM 1775 C CA . CYS A 1 221 ? -22.524 -3.947 23.875 1.00 91.69 221 CYS A CA 1
ATOM 1776 C C . CYS A 1 221 ? -23.577 -4.411 24.892 1.00 91.69 221 CYS A C 1
ATOM 1778 O O . CYS A 1 221 ? -23.273 -5.178 25.795 1.00 91.69 221 CYS A O 1
ATOM 1780 N N . TYR A 1 222 ? -24.822 -3.960 24.752 1.00 87.19 222 TYR A N 1
ATOM 1781 C CA . TYR A 1 222 ? -25.915 -4.285 25.684 1.00 87.19 222 TYR A CA 1
ATOM 1782 C C . TYR A 1 222 ? -26.742 -5.511 25.276 1.00 87.19 222 TYR A C 1
ATOM 1784 O O . TYR A 1 222 ? -27.725 -5.838 25.940 1.00 87.19 222 TYR A O 1
ATOM 1792 N N . SER A 1 223 ? -26.364 -6.160 24.177 1.00 84.75 223 SER A N 1
ATOM 1793 C CA . SER A 1 223 ? -26.985 -7.387 23.683 1.00 84.75 223 SER A CA 1
ATOM 1794 C C . SER A 1 223 ? -26.313 -8.619 24.292 1.00 84.75 223 SER A C 1
ATOM 1796 O O . SER A 1 223 ? -25.231 -8.525 24.863 1.00 84.75 223 SER A O 1
ATOM 1798 N N . GLU A 1 224 ? -26.940 -9.788 24.165 1.00 83.06 224 GLU A N 1
ATOM 1799 C CA . GLU A 1 224 ? -26.365 -11.060 24.637 1.00 83.06 224 GLU A CA 1
ATOM 1800 C C . GLU A 1 224 ? -25.311 -11.628 23.674 1.00 83.06 224 GLU A C 1
ATOM 1802 O O . GLU A 1 224 ? -24.373 -12.310 24.083 1.00 83.06 224 GLU A O 1
ATOM 1807 N N . SER A 1 225 ? -25.417 -11.312 22.383 1.00 85.12 225 SER A N 1
ATOM 1808 C CA . SER A 1 225 ? -24.447 -11.700 21.357 1.00 85.12 225 SER A CA 1
ATOM 1809 C C . SER A 1 225 ? -24.236 -10.574 20.352 1.00 85.12 225 SER A C 1
ATOM 1811 O O . SER A 1 225 ? -25.120 -9.740 20.140 1.00 85.12 225 SER A O 1
ATOM 1813 N N . VAL A 1 226 ? -23.051 -10.545 19.743 1.00 91.00 226 VAL A N 1
ATOM 1814 C CA . VAL A 1 226 ? -22.674 -9.597 18.687 1.00 91.00 226 VAL A CA 1
ATOM 1815 C C . VAL A 1 226 ? -22.149 -10.406 17.510 1.00 91.00 226 VAL A C 1
ATOM 1817 O O . VAL A 1 226 ? -21.371 -11.335 17.703 1.00 91.00 226 VAL A O 1
ATOM 1820 N N . ILE A 1 227 ? -22.544 -10.051 16.290 1.00 90.50 227 ILE A N 1
ATOM 1821 C CA . ILE A 1 227 ? -21.951 -10.614 15.078 1.00 90.50 227 ILE A CA 1
ATOM 1822 C C . ILE A 1 227 ? -20.909 -9.626 14.571 1.00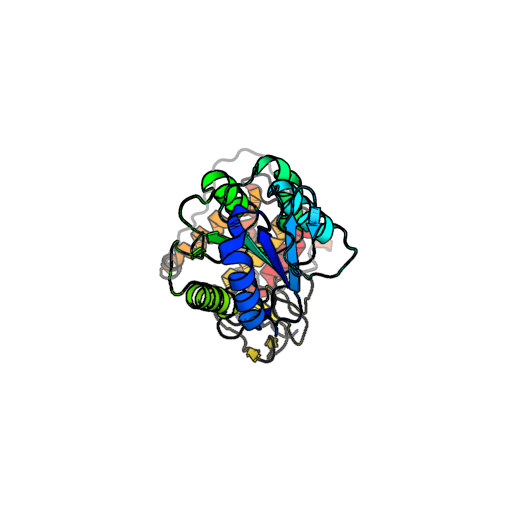 90.50 227 ILE A C 1
ATOM 1824 O O . ILE A 1 227 ? -21.249 -8.497 14.218 1.00 90.50 227 ILE A O 1
ATOM 1828 N N . VAL A 1 228 ? -19.653 -10.059 14.521 1.00 88.56 228 VAL A N 1
ATOM 1829 C CA . VAL A 1 228 ? -18.532 -9.299 13.971 1.00 88.56 228 VAL A CA 1
ATOM 1830 C C . VAL A 1 228 ? -18.099 -9.977 12.682 1.00 88.56 228 VAL A C 1
ATOM 1832 O O . VAL A 1 228 ? -17.660 -11.122 12.695 1.00 88.56 228 VAL A O 1
ATOM 1835 N N . ASN A 1 229 ? -18.281 -9.290 11.556 1.00 81.50 229 ASN A N 1
ATOM 1836 C CA . ASN A 1 229 ? -17.975 -9.806 10.222 1.00 81.50 229 ASN A CA 1
ATOM 1837 C C . ASN A 1 229 ? -18.510 -11.234 9.953 1.00 81.50 229 ASN A C 1
ATOM 1839 O O . ASN A 1 229 ? -17.792 -12.121 9.500 1.00 81.50 229 ASN A O 1
ATOM 1843 N N . GLY A 1 230 ? -19.781 -11.472 10.287 1.00 82.81 230 GLY A N 1
ATOM 1844 C CA . GLY A 1 230 ? -20.437 -12.772 10.099 1.00 82.81 230 GLY A CA 1
ATOM 1845 C C . GLY A 1 230 ? -20.134 -13.822 11.176 1.00 82.81 230 GLY A C 1
ATOM 1846 O O . GLY A 1 230 ? -20.783 -14.863 11.187 1.00 82.81 230 GLY A O 1
ATOM 1847 N N . GLN A 1 231 ? -19.220 -13.553 12.114 1.00 87.25 231 GLN A N 1
ATOM 1848 C CA . GLN A 1 231 ? -18.913 -14.448 13.230 1.00 87.25 231 GLN A CA 1
ATOM 1849 C C . GLN A 1 231 ? -19.636 -14.019 14.505 1.00 87.25 231 GLN A C 1
ATOM 1851 O O . GLN A 1 231 ? -19.562 -12.860 14.910 1.00 87.25 231 GLN A O 1
ATOM 1856 N N . VAL A 1 232 ? -20.323 -14.955 15.162 1.00 90.69 232 VAL A N 1
ATOM 1857 C CA . VAL A 1 232 ? -20.961 -14.706 16.461 1.00 90.69 232 VAL A CA 1
ATOM 1858 C C . VAL A 1 232 ? -19.887 -14.683 17.547 1.00 90.69 232 VAL A C 1
ATOM 1860 O O . VAL A 1 232 ? -19.240 -15.696 17.810 1.00 90.69 232 VAL A O 1
ATOM 1863 N N . ILE A 1 233 ? -19.726 -13.539 18.204 1.00 90.12 233 ILE A N 1
ATOM 1864 C CA . ILE A 1 233 ? -18.816 -13.347 19.332 1.00 90.12 233 ILE A CA 1
ATOM 1865 C C . ILE A 1 233 ? -19.618 -13.412 20.631 1.00 90.12 233 ILE A C 1
ATOM 1867 O O . ILE A 1 233 ? -20.686 -12.802 20.765 1.00 90.12 233 ILE A O 1
ATOM 1871 N N . LYS A 1 234 ? -19.096 -14.170 21.596 1.00 89.25 234 LYS A N 1
ATOM 1872 C CA . LYS A 1 234 ? -19.679 -14.312 22.933 1.00 89.25 234 LYS A CA 1
ATOM 1873 C C . LYS A 1 234 ? -19.132 -13.247 23.885 1.00 89.25 234 LYS A C 1
ATOM 1875 O O . LYS A 1 234 ? -17.992 -12.813 23.708 1.00 89.25 234 LYS A O 1
ATOM 1880 N N . PRO A 1 235 ? -19.923 -12.843 24.890 1.00 90.62 235 PRO A N 1
ATOM 1881 C CA . PRO A 1 235 ? -19.454 -11.927 25.911 1.00 90.62 235 PRO A CA 1
ATOM 1882 C C . PRO A 1 235 ? -18.308 -12.558 26.705 1.00 90.62 235 PRO A C 1
ATOM 1884 O O . PRO A 1 235 ? -18.259 -13.774 26.905 1.00 90.62 235 PRO A O 1
ATOM 1887 N N . ILE A 1 236 ? -17.380 -11.721 27.147 1.00 87.44 236 ILE A N 1
ATOM 1888 C CA . ILE A 1 236 ? -16.202 -12.111 27.909 1.00 87.44 236 ILE A CA 1
ATOM 1889 C C . ILE A 1 236 ? -16.362 -11.589 29.325 1.00 87.44 236 ILE A C 1
ATOM 1891 O O . ILE A 1 236 ? -16.473 -10.386 29.546 1.00 87.44 236 ILE A O 1
ATOM 1895 N N . ASN A 1 237 ? -16.316 -12.513 30.278 1.00 81.56 237 ASN A N 1
ATOM 1896 C CA . ASN A 1 237 ? -16.249 -12.199 31.694 1.00 81.56 237 ASN A CA 1
ATOM 1897 C C . ASN A 1 237 ? -14.805 -12.406 32.173 1.00 81.56 237 ASN A C 1
ATOM 1899 O O . ASN A 1 237 ? -14.406 -13.514 32.533 1.00 81.56 237 ASN A O 1
ATOM 1903 N N . ASN A 1 238 ? -13.985 -11.360 32.050 1.00 77.62 238 ASN A N 1
ATOM 1904 C CA . ASN A 1 238 ? -12.581 -11.382 32.450 1.00 77.62 238 ASN A CA 1
ATOM 1905 C C . ASN A 1 238 ? -12.168 -10.014 33.004 1.00 77.62 238 ASN A C 1
ATOM 1907 O O . ASN A 1 238 ? -12.166 -9.016 32.279 1.00 77.62 238 ASN A O 1
ATOM 1911 N N . GLU A 1 239 ? -11.762 -9.992 34.273 1.00 69.94 239 GLU A N 1
ATOM 1912 C CA . GLU A 1 239 ? -11.402 -8.771 34.999 1.00 69.94 239 GLU A CA 1
ATOM 1913 C C . GLU A 1 239 ? -10.275 -7.977 34.314 1.00 69.94 239 GLU A C 1
ATOM 1915 O O . GLU A 1 239 ? -10.347 -6.755 34.205 1.00 69.94 239 GLU A O 1
ATOM 1920 N N . LEU A 1 240 ? -9.260 -8.653 33.766 1.00 69.31 240 LEU A N 1
ATOM 1921 C CA . LEU A 1 240 ? -8.150 -7.992 33.073 1.00 69.31 240 LEU A CA 1
ATOM 1922 C C . LEU A 1 240 ? -8.623 -7.281 31.796 1.00 69.31 240 LEU A C 1
ATOM 1924 O O . LEU A 1 240 ? -8.151 -6.194 31.462 1.00 69.31 240 LEU A O 1
ATOM 1928 N N . ILE A 1 241 ? -9.559 -7.887 31.066 1.00 71.50 241 ILE A N 1
ATOM 1929 C CA . ILE A 1 241 ? -10.155 -7.296 29.860 1.00 71.50 241 ILE A CA 1
ATOM 1930 C C . ILE A 1 241 ? -11.028 -6.096 30.228 1.00 71.50 241 ILE A C 1
ATOM 1932 O O . ILE A 1 241 ? -10.961 -5.062 29.559 1.00 71.50 241 ILE A O 1
ATOM 1936 N N . TYR A 1 242 ? -11.771 -6.199 31.329 1.00 72.31 242 TYR A N 1
ATOM 1937 C CA . TYR A 1 242 ? -12.540 -5.094 31.884 1.00 72.31 242 TYR A CA 1
ATOM 1938 C C . TYR A 1 242 ? -11.640 -3.905 32.248 1.00 72.31 242 TYR A C 1
ATOM 1940 O O . TYR A 1 242 ? -11.867 -2.780 31.797 1.00 72.31 242 TYR A O 1
ATOM 1948 N N . GLN A 1 243 ? -10.534 -4.156 32.950 1.00 67.81 243 GLN A N 1
ATOM 1949 C CA . GLN A 1 243 ? -9.536 -3.135 33.276 1.00 67.81 243 GLN A CA 1
ATOM 1950 C C . GLN A 1 243 ? -8.926 -2.488 32.020 1.00 67.81 243 GLN A C 1
ATOM 1952 O O . GLN A 1 243 ? -8.795 -1.262 31.966 1.00 67.81 243 GLN A O 1
ATOM 1957 N N . LYS A 1 244 ? -8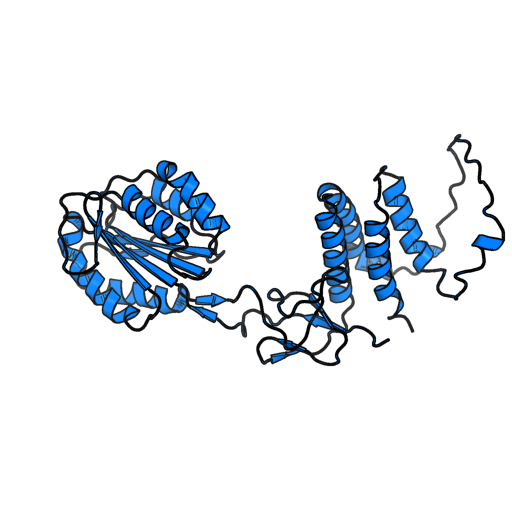.610 -3.273 30.977 1.00 72.94 244 LYS A N 1
ATOM 1958 C CA . LYS A 1 244 ? -8.131 -2.744 29.684 1.00 72.94 244 LYS A CA 1
ATOM 1959 C C . LYS A 1 244 ? -9.159 -1.820 29.024 1.00 72.94 244 LYS A C 1
ATOM 1961 O O . LYS A 1 244 ? -8.792 -0.750 28.535 1.00 72.94 244 LYS A O 1
ATOM 1966 N N . PHE A 1 245 ? -10.437 -2.199 29.031 1.00 79.38 245 PHE A N 1
ATOM 1967 C CA . PHE A 1 245 ? -11.516 -1.374 28.486 1.00 79.38 245 PHE A CA 1
ATOM 1968 C C . PHE A 1 245 ? -11.675 -0.049 29.244 1.00 79.38 245 PHE A C 1
ATOM 1970 O O . PHE A 1 245 ? -11.803 1.014 28.625 1.00 79.38 245 PHE A O 1
ATOM 1977 N N . LEU A 1 246 ? -11.618 -0.083 30.578 1.00 74.62 246 LEU A N 1
ATOM 1978 C CA . LEU A 1 246 ? -11.667 1.125 31.404 1.00 74.62 246 LEU A CA 1
ATOM 1979 C C . LEU A 1 246 ? -10.476 2.044 31.135 1.00 74.62 246 LEU A C 1
ATOM 1981 O O . LEU A 1 246 ? -10.670 3.243 30.944 1.00 74.62 246 LEU A O 1
ATOM 1985 N N . ALA A 1 247 ? -9.262 1.494 31.066 1.00 69.62 247 ALA A N 1
ATOM 1986 C CA . ALA A 1 247 ? -8.059 2.264 30.770 1.00 69.62 247 ALA A CA 1
ATOM 1987 C C . ALA A 1 247 ? -8.170 2.973 29.409 1.00 69.62 247 ALA A C 1
ATOM 1989 O O . ALA A 1 247 ? -7.973 4.188 29.336 1.00 69.62 247 ALA A O 1
ATOM 1990 N N . LYS A 1 248 ? -8.600 2.256 28.355 1.00 74.19 248 LYS A N 1
ATOM 1991 C CA . LYS A 1 248 ? -8.858 2.836 27.020 1.00 74.19 248 LYS A CA 1
ATOM 1992 C C . LYS A 1 248 ? -9.951 3.912 27.074 1.00 74.19 248 LYS A C 1
ATOM 1994 O O . LYS A 1 248 ? -9.855 4.945 26.412 1.00 74.19 248 LYS A O 1
ATOM 1999 N N . SER A 1 249 ? -10.977 3.710 27.901 1.00 76.25 249 SER A N 1
ATOM 2000 C CA . SER A 1 249 ? -12.060 4.681 28.089 1.00 76.25 249 SER A CA 1
ATOM 2001 C C . SER A 1 249 ? -11.597 5.964 28.766 1.00 76.25 249 SER A C 1
ATOM 2003 O O . SER A 1 249 ? -11.952 7.048 28.308 1.00 76.25 249 SER A O 1
ATOM 2005 N N . ILE A 1 250 ? -10.769 5.859 29.803 1.00 69.69 250 ILE A N 1
ATOM 2006 C CA . ILE A 1 250 ? -10.167 7.008 30.483 1.00 69.69 250 ILE A CA 1
ATOM 2007 C C . ILE A 1 250 ? -9.232 7.746 29.523 1.00 69.69 250 ILE A C 1
ATOM 2009 O O . ILE A 1 250 ? -9.363 8.959 29.367 1.00 69.69 250 ILE A O 1
ATOM 2013 N N . GLN A 1 251 ? -8.363 7.022 28.810 1.00 68.44 251 GLN A N 1
ATOM 2014 C CA . GLN A 1 251 ? -7.470 7.596 27.801 1.00 68.44 251 GLN A CA 1
ATOM 2015 C C . GLN A 1 251 ? -8.227 8.458 26.794 1.00 68.44 251 GLN A C 1
ATOM 2017 O O . GLN A 1 251 ? -7.851 9.603 26.546 1.00 68.44 251 GLN A O 1
ATOM 2022 N N . LYS A 1 252 ? -9.341 7.944 26.262 1.00 74.38 252 LYS A N 1
ATOM 2023 C CA . LYS A 1 252 ? -10.173 8.680 25.308 1.00 74.38 252 LYS A CA 1
ATOM 2024 C C . LYS A 1 252 ? -10.698 9.997 25.879 1.00 74.38 252 LYS A C 1
ATOM 2026 O O . LYS A 1 252 ? -10.728 10.993 25.164 1.00 74.38 252 LYS A O 1
ATOM 2031 N N . VAL A 1 253 ? -11.083 10.024 27.155 1.00 68.69 253 VAL A N 1
ATOM 2032 C CA . VAL A 1 253 ? -11.573 11.240 27.826 1.00 68.69 253 VAL A CA 1
ATOM 2033 C C . VAL A 1 253 ? -10.473 12.300 27.940 1.00 68.69 253 VAL A C 1
ATOM 2035 O O . VAL A 1 253 ? -10.745 13.477 27.704 1.00 68.69 253 VAL A O 1
ATOM 2038 N N . PHE A 1 254 ? -9.239 11.896 28.254 1.00 63.66 254 PHE A N 1
ATOM 2039 C CA . PHE A 1 254 ? -8.088 12.804 28.298 1.00 63.66 254 PHE A CA 1
ATOM 2040 C C . PHE A 1 254 ? -7.696 13.329 26.913 1.00 63.66 254 PHE A C 1
ATOM 2042 O O . PHE A 1 254 ? -7.476 14.533 26.761 1.00 63.66 254 PHE A O 1
ATOM 2049 N N . LEU A 1 255 ? -7.669 12.456 25.900 1.00 66.19 255 LEU A N 1
ATOM 2050 C CA . LEU A 1 255 ? -7.375 12.840 24.516 1.00 66.19 255 LEU A CA 1
ATOM 2051 C C . LEU A 1 255 ? -8.418 13.825 23.971 1.00 66.19 255 LEU A C 1
ATOM 2053 O O . LEU A 1 255 ? -8.053 14.873 23.446 1.00 66.19 255 LEU A O 1
ATOM 2057 N N . ASP A 1 256 ? -9.709 13.558 24.186 1.00 70.25 256 ASP A N 1
ATOM 2058 C CA . ASP A 1 256 ? -10.798 14.457 23.770 1.00 70.25 256 ASP A CA 1
ATOM 2059 C C . ASP A 1 256 ? -10.783 15.802 24.507 1.00 70.25 256 ASP A C 1
ATOM 2061 O O . ASP A 1 256 ? -11.366 16.781 24.042 1.00 70.25 256 ASP A O 1
ATOM 2065 N N . GLY A 1 257 ? -10.146 15.849 25.677 1.00 65.12 257 GLY A N 1
ATOM 2066 C CA . GLY A 1 257 ? -9.940 17.063 26.457 1.00 65.12 257 GLY A CA 1
ATOM 2067 C C . GLY A 1 257 ? -8.702 17.869 26.057 1.00 65.12 257 GLY A C 1
ATOM 2068 O O . GLY A 1 257 ? -8.511 18.944 26.623 1.00 65.12 257 GLY A O 1
ATOM 2069 N N . GLY A 1 258 ? -7.869 17.371 25.131 1.00 57.84 258 GLY A N 1
ATOM 2070 C CA . GLY A 1 258 ? -6.602 17.999 24.738 1.00 57.84 258 GLY A CA 1
ATOM 2071 C C . GLY A 1 258 ? -5.503 17.914 25.806 1.00 57.84 258 GLY A C 1
ATOM 2072 O O . GLY A 1 258 ? -4.627 18.770 25.842 1.00 57.84 258 GLY A O 1
ATOM 2073 N N . LYS A 1 259 ? -5.563 16.922 26.706 1.00 60.78 259 LYS A N 1
ATOM 2074 C CA . LYS A 1 259 ? -4.687 16.796 27.887 1.00 60.78 259 LYS A CA 1
ATOM 2075 C C . LYS A 1 259 ? -3.866 15.505 27.868 1.00 60.78 259 LYS A C 1
ATOM 2077 O O . LYS A 1 259 ? -3.963 14.672 28.768 1.00 60.78 259 LYS A O 1
ATOM 2082 N N . GLN A 1 260 ? -3.088 15.305 26.808 1.00 56.22 260 GLN A N 1
ATOM 2083 C CA . GLN A 1 260 ? -2.320 14.072 26.604 1.00 56.22 260 GLN A CA 1
ATOM 2084 C C . GLN A 1 260 ? -1.216 13.870 27.662 1.00 56.22 260 GLN A C 1
ATOM 2086 O O . GLN A 1 260 ? -1.015 12.744 28.119 1.00 56.22 260 GLN A O 1
ATOM 2091 N N . ASP A 1 261 ? -0.575 14.948 28.121 1.00 54.03 261 ASP A N 1
ATOM 2092 C CA . ASP A 1 261 ? 0.477 14.895 29.151 1.00 54.03 261 ASP A CA 1
ATOM 2093 C C . ASP A 1 261 ? -0.065 14.476 30.530 1.00 54.03 261 ASP A C 1
ATOM 2095 O O . ASP A 1 261 ? 0.600 13.756 31.279 1.00 54.03 261 ASP A O 1
ATOM 2099 N N . ASP A 1 262 ? -1.311 14.844 30.846 1.00 57.31 262 ASP A N 1
ATOM 2100 C CA . ASP A 1 262 ? -1.982 14.428 32.083 1.00 57.31 262 ASP A CA 1
ATOM 2101 C C . ASP A 1 262 ? -2.330 12.929 32.055 1.00 57.31 262 ASP A C 1
ATOM 2103 O O . ASP A 1 262 ? -2.281 12.255 33.088 1.00 57.31 262 ASP A O 1
ATOM 2107 N N . PHE A 1 263 ? -2.611 12.366 30.872 1.00 53.47 263 PHE A N 1
ATOM 2108 C CA . PHE A 1 263 ? -2.846 10.929 30.732 1.00 53.47 263 PHE A CA 1
ATOM 2109 C C . PHE A 1 263 ? -1.590 10.107 31.034 1.00 53.47 263 PHE A C 1
ATOM 2111 O O . PHE A 1 263 ? -1.698 9.115 31.744 1.00 53.47 263 PHE A O 1
ATOM 2118 N N . GLN A 1 264 ? -0.399 10.525 30.589 1.00 55.22 264 GLN A N 1
ATOM 2119 C CA . GLN A 1 264 ? 0.850 9.796 30.878 1.00 55.22 264 GLN A CA 1
ATOM 2120 C C . GLN A 1 264 ? 1.139 9.698 32.388 1.00 55.22 264 GLN A C 1
ATOM 2122 O O . GLN A 1 264 ? 1.702 8.710 32.870 1.00 55.22 264 GLN A O 1
ATOM 2127 N N . LYS A 1 265 ? 0.727 10.707 33.166 1.00 55.38 265 LYS A N 1
ATOM 2128 C CA . LYS A 1 265 ? 0.822 10.692 34.634 1.00 55.38 265 LYS A CA 1
ATOM 2129 C C . LYS A 1 265 ? -0.168 9.706 35.257 1.00 55.38 265 LYS A C 1
ATOM 2131 O O . LYS A 1 265 ? 0.205 8.941 36.146 1.00 55.38 265 LYS A O 1
ATOM 2136 N N . VAL A 1 266 ? -1.402 9.672 34.755 1.00 51.28 266 VAL A N 1
ATOM 2137 C CA . VAL A 1 266 ? -2.452 8.734 35.195 1.00 51.28 266 VAL A CA 1
ATOM 2138 C C . VAL A 1 266 ? -2.138 7.291 34.780 1.00 51.28 266 VAL A C 1
ATOM 2140 O O . VAL A 1 266 ? -2.353 6.361 35.555 1.00 51.28 266 VAL A O 1
ATOM 2143 N N . GLU A 1 267 ? -1.559 7.089 33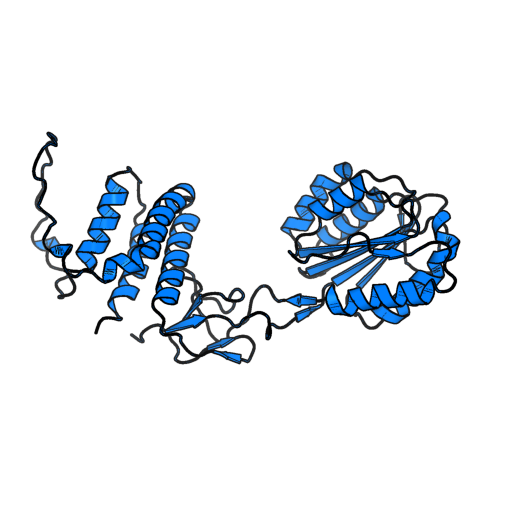.601 1.00 49.78 267 GLU A N 1
ATOM 2144 C CA . GLU A 1 267 ? -1.129 5.794 33.078 1.00 49.78 267 GLU A CA 1
ATOM 2145 C C . GLU A 1 267 ? -0.048 5.153 33.960 1.00 49.78 267 GLU A C 1
ATOM 2147 O O . GLU A 1 267 ? -0.121 3.960 34.249 1.00 49.78 267 GLU A O 1
ATOM 2152 N N . LYS A 1 268 ? 0.905 5.935 34.493 1.00 51.81 268 LYS A N 1
ATOM 2153 C CA . LYS A 1 268 ? 1.871 5.443 35.497 1.00 51.81 268 LYS A CA 1
ATOM 2154 C C . LYS A 1 268 ? 1.183 4.924 36.763 1.00 51.81 268 LYS A C 1
ATOM 2156 O O . LYS A 1 268 ? 1.612 3.913 37.316 1.00 51.81 268 LYS A O 1
ATOM 2161 N N . VAL A 1 269 ? 0.103 5.571 37.207 1.00 46.91 269 VAL A N 1
ATOM 2162 C CA . VAL A 1 269 ? -0.690 5.125 38.367 1.00 46.91 269 VAL A CA 1
ATOM 2163 C C . VAL A 1 269 ? -1.450 3.834 38.045 1.00 46.91 269 VAL A C 1
ATOM 2165 O O . VAL A 1 269 ? -1.414 2.897 38.841 1.00 46.91 269 VAL A O 1
ATOM 2168 N N . PHE A 1 270 ? -2.066 3.732 36.864 1.00 46.56 270 PHE A N 1
ATOM 2169 C CA . PHE A 1 270 ? -2.756 2.514 36.415 1.00 46.56 270 PHE A CA 1
ATOM 2170 C C . PHE A 1 270 ? -1.807 1.327 36.212 1.00 46.56 270 PHE A C 1
ATOM 2172 O O . PHE A 1 270 ? -2.101 0.218 36.655 1.00 46.56 270 PHE A O 1
ATOM 2179 N N . ASN A 1 271 ? -0.637 1.545 35.615 1.00 45.03 271 ASN A N 1
ATOM 2180 C CA . ASN A 1 271 ? 0.368 0.500 35.427 1.00 45.03 271 ASN A CA 1
ATOM 2181 C C . ASN A 1 271 ? 0.966 0.026 36.761 1.00 45.03 271 ASN A C 1
ATOM 2183 O O . ASN A 1 271 ? 1.257 -1.161 36.917 1.00 45.03 271 ASN A O 1
ATOM 2187 N N . ASN A 1 272 ? 1.076 0.914 37.753 1.00 42.47 272 ASN A N 1
ATOM 2188 C CA . ASN A 1 272 ? 1.439 0.537 39.120 1.00 42.47 272 ASN A CA 1
ATOM 2189 C C . ASN A 1 272 ? 0.324 -0.234 39.847 1.00 42.47 272 ASN A C 1
ATOM 2191 O O . ASN A 1 272 ? 0.628 -1.055 40.707 1.00 42.47 272 ASN A O 1
ATOM 2195 N N . LEU A 1 273 ? -0.951 -0.025 39.501 1.00 37.69 273 LEU A N 1
ATOM 2196 C CA . LEU A 1 273 ? -2.058 -0.858 39.990 1.00 37.69 273 LEU A CA 1
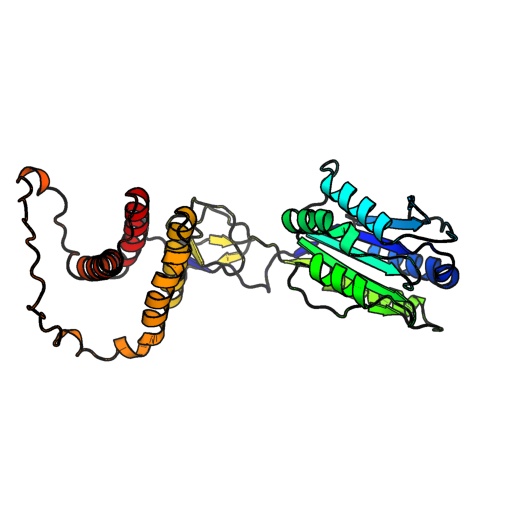ATOM 2197 C C . LEU A 1 273 ? -2.040 -2.254 39.339 1.00 37.69 273 LEU A C 1
ATOM 2199 O O . LEU A 1 273 ? -2.212 -3.243 40.043 1.00 37.69 273 LEU A O 1
ATOM 2203 N N . ASN A 1 274 ? -1.722 -2.349 38.043 1.00 37.12 274 ASN A N 1
ATOM 2204 C CA . ASN A 1 274 ? -1.607 -3.619 37.307 1.00 37.12 274 ASN A CA 1
ATOM 2205 C C . ASN A 1 274 ? -0.402 -4.480 37.727 1.00 37.12 274 ASN A C 1
ATOM 2207 O O . ASN A 1 274 ? -0.498 -5.705 37.770 1.00 37.12 274 ASN A O 1
ATOM 2211 N N . ARG A 1 275 ? 0.740 -3.861 38.067 1.00 35.91 275 ARG A N 1
ATOM 2212 C CA . ARG A 1 275 ? 1.907 -4.580 38.624 1.00 35.91 275 ARG A CA 1
ATOM 2213 C C . ARG A 1 275 ? 1.647 -5.161 40.016 1.00 35.91 275 ARG A C 1
ATOM 2215 O O . ARG A 1 275 ? 2.345 -6.073 40.434 1.00 35.91 275 ARG A O 1
ATOM 2222 N N . ASN A 1 276 ? 0.624 -4.667 40.705 1.00 37.25 276 ASN A N 1
ATOM 2223 C CA . ASN A 1 276 ? 0.291 -5.009 42.080 1.00 37.25 276 ASN A CA 1
ATOM 2224 C C . ASN A 1 276 ? -0.790 -6.102 42.195 1.00 37.25 276 ASN A C 1
ATOM 2226 O O . ASN A 1 276 ? -1.452 -6.202 43.224 1.00 37.25 276 ASN A O 1
ATOM 2230 N N . ASN A 1 277 ? -0.931 -6.993 41.207 1.00 36.25 277 ASN A N 1
ATOM 2231 C CA . ASN A 1 277 ? -1.719 -8.224 41.384 1.00 36.25 277 ASN A CA 1
ATOM 2232 C C . ASN A 1 277 ? -1.141 -9.181 42.458 1.00 36.25 277 ASN A C 1
ATOM 2234 O O . ASN A 1 277 ? -1.831 -10.103 42.881 1.00 36.25 277 ASN A O 1
ATOM 2238 N N . GLU A 1 278 ? 0.060 -8.923 42.995 1.00 32.75 278 GLU A N 1
ATOM 2239 C CA . GLU A 1 278 ? 0.540 -9.532 44.253 1.00 32.75 278 GLU A CA 1
ATOM 2240 C C . GLU A 1 278 ? -0.001 -8.840 45.525 1.00 32.75 278 GLU A C 1
ATOM 2242 O O . GLU A 1 278 ? -0.058 -9.439 46.598 1.00 32.75 278 GLU A O 1
ATOM 2247 N N . TYR A 1 279 ? -0.462 -7.591 45.436 1.00 31.98 279 TYR A N 1
ATOM 2248 C CA . TYR A 1 279 ? -0.933 -6.795 46.579 1.00 31.98 279 TYR A CA 1
ATOM 2249 C C . TYR A 1 279 ? -2.354 -7.158 47.035 1.00 31.98 279 TYR A C 1
ATOM 2251 O O . TYR A 1 279 ? -2.742 -6.840 48.161 1.00 31.98 279 TYR A O 1
ATOM 2259 N N . LEU A 1 280 ? -3.125 -7.857 46.196 1.00 33.66 280 LEU A N 1
ATOM 2260 C CA . LEU A 1 280 ? -4.474 -8.330 46.524 1.00 33.66 280 LEU A CA 1
ATOM 2261 C C . LEU A 1 280 ? -4.488 -9.604 47.389 1.00 33.66 280 LEU A C 1
ATOM 2263 O O . LEU A 1 280 ? -5.544 -9.962 47.905 1.00 33.66 280 LEU A O 1
ATOM 2267 N N . GLN A 1 281 ? -3.338 -10.247 47.637 1.00 30.16 281 GLN A N 1
ATOM 2268 C CA . GLN A 1 281 ? -3.270 -11.414 48.530 1.00 30.16 281 GLN A CA 1
ATOM 2269 C C . GLN A 1 281 ? -3.037 -11.087 50.014 1.00 30.16 281 GLN A C 1
ATOM 2271 O O . GLN A 1 281 ? -3.157 -11.978 50.852 1.00 30.16 281 GLN A O 1
ATOM 2276 N N . ASN A 1 282 ? -2.794 -9.830 50.398 1.00 27.75 282 ASN A N 1
ATOM 2277 C CA . ASN A 1 282 ? -2.593 -9.483 51.808 1.00 27.75 282 ASN A CA 1
ATOM 2278 C C . ASN A 1 282 ? -3.755 -8.669 52.382 1.00 27.75 282 ASN A C 1
ATOM 2280 O O . ASN A 1 282 ? -3.775 -7.438 52.368 1.00 27.75 282 ASN A O 1
ATOM 2284 N N . LYS A 1 283 ? -4.681 -9.396 53.017 1.00 31.11 283 LYS A N 1
ATOM 2285 C CA . LYS A 1 283 ? -5.812 -8.938 53.848 1.00 31.11 283 LYS A CA 1
ATOM 2286 C C . LYS A 1 283 ? -5.408 -8.090 55.084 1.00 31.11 283 LYS A C 1
ATOM 2288 O O . LYS A 1 283 ? -6.165 -8.021 56.039 1.00 31.11 283 LYS A O 1
ATOM 2293 N N . LYS A 1 284 ? -4.226 -7.460 55.100 1.00 30.31 284 LYS A N 1
ATOM 2294 C CA . LYS A 1 284 ? -3.648 -6.734 56.252 1.00 30.31 284 LYS A CA 1
ATOM 2295 C C . LYS A 1 284 ? -3.318 -5.256 56.008 1.00 30.31 284 LYS A C 1
ATOM 2297 O O . LYS A 1 284 ? -2.848 -4.587 56.919 1.00 30.31 284 LYS A O 1
ATOM 2302 N N . ILE A 1 285 ? -3.566 -4.711 54.815 1.00 30.86 285 ILE A N 1
ATOM 2303 C CA . ILE A 1 285 ? -3.219 -3.303 54.521 1.00 30.86 285 ILE A CA 1
ATOM 2304 C C . ILE A 1 285 ? -4.339 -2.322 54.910 1.00 30.86 285 ILE A C 1
ATOM 2306 O O . ILE A 1 285 ? -4.081 -1.136 55.100 1.00 30.86 285 ILE A O 1
ATOM 2310 N N . PHE A 1 286 ? -5.566 -2.801 55.135 1.00 30.98 286 PHE A N 1
ATOM 2311 C CA . PHE A 1 286 ? -6.660 -1.943 55.604 1.00 30.98 286 PHE A CA 1
ATOM 2312 C C . PHE A 1 286 ? -6.580 -1.565 57.093 1.00 30.98 286 PHE A C 1
ATOM 2314 O O . PHE A 1 286 ? -7.230 -0.597 57.477 1.00 30.98 286 PHE A O 1
ATOM 2321 N N . ASP A 1 287 ? -5.739 -2.233 57.889 1.00 30.30 287 ASP A N 1
ATOM 2322 C CA . ASP A 1 287 ? -5.604 -1.952 59.328 1.00 30.30 287 ASP A CA 1
ATOM 2323 C C . ASP A 1 287 ? -4.550 -0.875 59.653 1.00 30.30 287 ASP A C 1
ATOM 2325 O O . ASP A 1 287 ? -4.517 -0.370 60.770 1.00 30.30 287 ASP A O 1
ATOM 2329 N N . ASN A 1 288 ? -3.715 -0.466 58.687 1.00 25.44 288 ASN A N 1
ATOM 2330 C CA . ASN A 1 288 ? -2.567 0.421 58.937 1.00 25.44 288 ASN A CA 1
ATOM 2331 C C . ASN A 1 288 ? -2.658 1.814 58.295 1.00 25.44 288 ASN A C 1
ATOM 2333 O O . ASN A 1 288 ? -1.659 2.533 58.253 1.00 25.44 288 ASN A O 1
ATOM 2337 N N . ILE A 1 289 ? -3.836 2.260 57.845 1.00 27.86 289 ILE A N 1
ATOM 2338 C CA . ILE A 1 289 ? -4.021 3.686 57.526 1.00 27.86 289 ILE A CA 1
ATOM 2339 C C . ILE A 1 289 ? -4.288 4.435 58.834 1.00 27.86 289 ILE A C 1
ATOM 2341 O O . ILE A 1 289 ? -5.415 4.779 59.187 1.00 27.86 289 ILE A O 1
ATOM 2345 N N . GLN A 1 290 ? -3.202 4.663 59.566 1.00 27.05 290 GLN A N 1
ATOM 2346 C CA . GLN A 1 290 ? -3.121 5.660 60.615 1.00 27.05 290 GLN A CA 1
ATOM 2347 C C . GLN A 1 290 ? -3.302 7.028 59.947 1.00 27.05 290 GLN A C 1
ATOM 2349 O O . GLN A 1 290 ? -2.547 7.415 59.055 1.00 27.05 290 GLN A O 1
ATOM 2354 N N . ILE A 1 291 ? -4.355 7.737 60.344 1.00 28.25 291 ILE A N 1
ATOM 2355 C CA . ILE A 1 291 ? -4.614 9.117 59.949 1.00 28.25 291 ILE A CA 1
ATOM 2356 C C . ILE A 1 291 ? -3.406 9.950 60.389 1.00 28.25 291 ILE A C 1
ATOM 2358 O O . ILE A 1 291 ? -3.257 10.252 61.572 1.00 28.25 291 ILE A O 1
ATOM 2362 N N . VAL A 1 292 ? -2.547 10.333 59.442 1.00 23.28 292 VAL A N 1
ATOM 2363 C CA . VAL A 1 292 ? -1.519 11.354 59.664 1.00 23.28 292 VAL A CA 1
ATOM 2364 C C . VAL A 1 292 ? -2.238 12.700 59.741 1.00 23.28 292 VAL A C 1
ATOM 2366 O O . VAL A 1 292 ? -2.401 13.418 58.757 1.00 23.28 292 VAL A O 1
ATOM 2369 N N . LYS A 1 293 ? -2.739 13.015 60.936 1.00 35.22 293 LYS A N 1
ATOM 2370 C CA . LYS A 1 293 ? -2.951 14.390 61.378 1.00 35.22 293 LYS A CA 1
ATOM 2371 C C . LYS A 1 293 ? -1.580 14.931 61.761 1.00 35.22 293 LYS A C 1
ATOM 2373 O O . LYS A 1 293 ? -1.126 14.623 62.850 1.00 35.22 293 LYS A O 1
ATOM 2378 N N . GLU A 1 294 ? -0.954 15.717 60.890 1.00 26.88 294 GLU A N 1
ATOM 2379 C CA . GLU A 1 294 ? -0.152 16.888 61.276 1.00 26.88 294 GLU A CA 1
ATOM 2380 C C . GLU A 1 294 ? 0.407 17.616 60.047 1.00 26.88 294 GLU A C 1
ATOM 2382 O O . GLU A 1 294 ? 0.977 17.007 59.147 1.00 26.88 294 GLU A O 1
ATOM 2387 N N . GLY A 1 295 ? 0.275 18.949 60.050 1.00 30.06 295 GLY A N 1
ATOM 2388 C CA . GLY A 1 295 ? 1.248 19.808 59.376 1.00 30.06 295 GLY A CA 1
ATOM 2389 C C . GLY A 1 295 ? 0.845 20.539 58.095 1.00 30.06 295 GLY A C 1
ATOM 2390 O O . GLY A 1 295 ? 1.698 20.707 57.235 1.00 30.06 295 GLY A O 1
ATOM 2391 N N . ALA A 1 296 ? -0.377 21.063 57.959 1.00 25.22 296 ALA A N 1
ATOM 2392 C CA . ALA A 1 296 ? -0.630 22.141 56.994 1.00 25.22 296 ALA A CA 1
ATOM 2393 C C . ALA A 1 296 ? -1.373 23.301 57.669 1.00 25.22 296 ALA A C 1
ATOM 2395 O O . ALA A 1 296 ? -2.588 23.277 57.850 1.00 25.22 296 ALA A O 1
ATOM 2396 N N . LYS A 1 297 ? -0.618 24.336 58.063 1.00 30.45 297 LYS A N 1
ATOM 2397 C CA . LYS A 1 297 ? -1.167 25.652 58.409 1.00 30.45 297 LYS A CA 1
ATOM 2398 C C . LYS A 1 297 ? -1.726 26.285 57.134 1.00 30.45 297 LYS A C 1
ATOM 2400 O O . LYS A 1 297 ? -1.008 26.947 56.396 1.00 30.45 297 LYS A O 1
ATOM 2405 N N . GLY A 1 298 ? -3.009 26.073 56.886 1.00 26.38 298 GLY A N 1
ATOM 2406 C CA . GLY A 1 298 ? -3.777 26.761 55.859 1.00 26.38 298 GLY A CA 1
ATOM 2407 C C . GLY A 1 298 ? -5.243 26.738 56.262 1.00 26.38 298 GLY A C 1
ATOM 2408 O O . GLY A 1 298 ? -5.834 25.671 56.372 1.00 26.38 298 GLY A O 1
ATOM 2409 N N . ASN A 1 299 ? -5.811 27.908 56.549 1.00 25.11 299 ASN A N 1
ATOM 2410 C CA . ASN A 1 299 ? -7.203 28.055 56.968 1.00 25.11 299 ASN A CA 1
ATOM 2411 C C . ASN A 1 299 ? -8.155 27.585 55.854 1.00 25.11 299 ASN A C 1
ATOM 2413 O O . ASN A 1 299 ? -8.436 28.339 54.925 1.00 25.11 299 ASN A O 1
ATOM 2417 N N . LEU A 1 300 ? -8.686 26.367 55.966 1.00 24.34 300 LEU A N 1
ATOM 2418 C CA . LEU A 1 300 ? -9.875 25.933 55.232 1.00 24.34 300 LEU A CA 1
ATOM 2419 C C . LEU A 1 300 ? -11.112 26.347 56.040 1.00 24.34 300 LEU A C 1
ATOM 2421 O O . LEU A 1 300 ? -11.416 25.758 57.075 1.00 24.34 300 LEU A O 1
ATOM 2425 N N . LYS A 1 301 ? -11.818 27.386 55.578 1.00 22.75 301 LYS A N 1
ATOM 2426 C CA . LYS A 1 301 ? -13.198 27.654 56.004 1.00 22.75 301 LYS A CA 1
ATOM 2427 C C . LYS A 1 301 ? -14.116 26.703 55.239 1.00 22.75 301 LYS A C 1
ATOM 2429 O O . LYS A 1 301 ? -14.194 26.786 54.018 1.00 22.75 301 LYS A O 1
ATOM 2434 N N . PHE A 1 302 ? -14.809 25.831 55.961 1.00 27.42 302 PHE A N 1
ATOM 2435 C CA . PHE A 1 302 ? -15.961 25.104 55.439 1.00 27.42 302 PHE A CA 1
ATOM 2436 C C . PHE A 1 302 ? -17.179 26.028 55.535 1.00 27.42 302 PHE A C 1
ATOM 2438 O O . PHE A 1 302 ? -17.518 26.483 56.625 1.00 27.42 302 PHE A O 1
ATOM 2445 N N . THR A 1 303 ? -17.815 26.340 54.409 1.00 25.72 303 THR A N 1
ATOM 2446 C CA . THR A 1 303 ? -19.175 26.890 54.390 1.00 25.72 303 THR A CA 1
ATOM 2447 C C . THR A 1 303 ? -20.142 25.714 54.302 1.00 25.72 303 THR A C 1
ATOM 2449 O O . THR A 1 303 ? -20.062 24.927 53.360 1.00 25.72 303 THR A O 1
ATOM 2452 N N . GLU A 1 304 ? -21.016 25.564 55.300 1.00 27.94 304 GLU A N 1
ATOM 2453 C CA . GLU A 1 304 ? -22.104 24.580 55.282 1.00 27.94 304 GLU A CA 1
ATOM 2454 C C . GLU A 1 304 ? -23.040 24.857 54.097 1.00 27.94 304 GLU A C 1
ATOM 2456 O O . GLU A 1 304 ? -23.510 25.981 53.911 1.00 2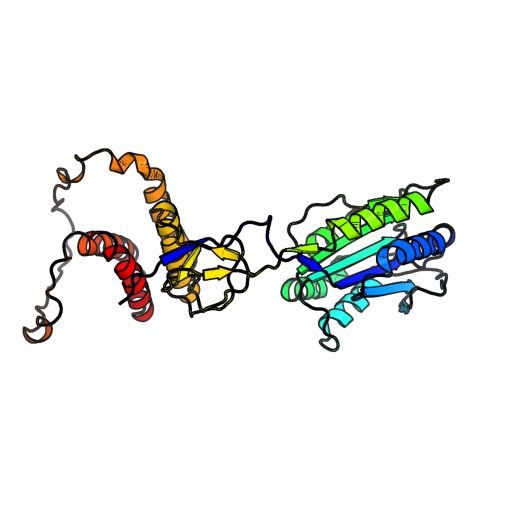7.94 304 GLU A O 1
ATOM 2461 N N . LEU A 1 305 ? -23.285 23.828 53.280 1.00 30.47 305 LEU A N 1
ATOM 2462 C CA . LEU A 1 305 ? -24.332 23.839 52.258 1.00 30.47 305 LEU A CA 1
ATOM 2463 C C . LEU A 1 305 ? -25.704 23.761 52.931 1.00 30.47 305 LEU A C 1
ATOM 2465 O O . LEU A 1 305 ? -25.862 23.105 53.963 1.00 30.47 305 LEU A O 1
ATOM 2469 N N . SER A 1 306 ? -26.689 24.437 52.339 1.00 32.88 306 SER A N 1
ATOM 2470 C CA . SER A 1 306 ? -28.023 24.546 52.920 1.00 32.88 306 SER A CA 1
ATOM 2471 C C . SER A 1 306 ? -28.751 23.187 52.944 1.00 32.88 306 SER A C 1
ATOM 2473 O O . SER A 1 306 ? -28.504 22.338 52.082 1.00 32.88 306 SER A O 1
ATOM 2475 N N . PRO A 1 307 ? -29.684 22.968 53.889 1.00 35.31 307 PRO A N 1
ATOM 2476 C CA . PRO A 1 307 ? -30.446 21.719 54.005 1.00 35.31 307 PRO A CA 1
ATOM 2477 C C . PRO A 1 307 ? -31.271 21.326 52.765 1.00 35.31 307 PRO A C 1
ATOM 2479 O O . PRO A 1 307 ? -31.705 20.179 52.664 1.00 35.31 307 PRO A O 1
ATOM 2482 N N . GLU A 1 308 ? -31.496 22.242 51.818 1.00 33.69 308 GLU A N 1
ATOM 2483 C CA . GLU A 1 308 ? -32.223 21.962 50.572 1.00 33.69 308 GLU A CA 1
ATOM 2484 C C . GLU A 1 308 ? -31.362 21.192 49.551 1.00 33.69 308 GLU A C 1
ATOM 2486 O O . GLU A 1 308 ? -31.894 20.360 48.816 1.00 33.69 308 GLU A O 1
ATOM 2491 N N . ASP A 1 309 ? -30.032 21.341 49.599 1.00 36.06 309 ASP A N 1
ATOM 2492 C CA . ASP A 1 309 ? -29.080 20.622 48.735 1.00 36.06 309 ASP A CA 1
ATOM 2493 C C . ASP A 1 309 ? -28.752 19.202 49.244 1.00 36.06 309 ASP A C 1
ATOM 2495 O O . ASP A 1 309 ? -28.141 18.400 48.538 1.00 36.06 309 ASP A O 1
ATOM 2499 N N . GLN A 1 310 ? -29.170 18.856 50.468 1.00 33.06 310 GLN A N 1
ATOM 2500 C CA . GLN A 1 310 ? -28.887 17.561 51.110 1.00 33.06 310 GLN A CA 1
ATOM 2501 C C . GLN A 1 310 ? -29.885 16.447 50.747 1.00 33.06 310 GLN A C 1
ATOM 2503 O O . GLN A 1 310 ? -29.748 15.318 51.218 1.00 33.06 310 GLN A O 1
ATOM 2508 N N . LYS A 1 311 ? -30.903 16.725 49.921 1.00 29.14 311 LYS A N 1
ATOM 2509 C CA . LYS A 1 311 ? -32.012 15.785 49.668 1.00 29.14 311 LYS A CA 1
ATOM 2510 C C . LYS A 1 311 ? -31.919 14.925 48.410 1.00 29.14 311 LYS A C 1
ATOM 2512 O O . LYS A 1 311 ? -32.893 14.252 48.076 1.00 29.14 311 LYS A O 1
ATOM 2517 N N . GLN A 1 312 ? -30.772 14.837 47.746 1.00 31.31 312 GLN A N 1
ATOM 2518 C CA . GLN A 1 312 ? -30.613 13.868 46.663 1.00 31.31 312 GLN A CA 1
ATOM 2519 C C . GLN A 1 312 ? -29.313 13.080 46.799 1.00 31.31 312 GLN A C 1
ATOM 2521 O O . GLN A 1 312 ? -28.236 13.649 46.916 1.00 31.31 312 GLN A O 1
ATOM 2526 N N . VAL A 1 313 ? -29.470 11.755 46.715 1.00 27.42 313 VAL A N 1
ATOM 2527 C CA . VAL A 1 313 ? -28.452 10.695 46.793 1.00 27.42 313 VAL A CA 1
ATOM 2528 C C . VAL A 1 313 ? -28.168 10.186 48.211 1.00 27.42 313 VAL A C 1
ATOM 2530 O O . VAL A 1 313 ? -27.095 10.369 48.765 1.00 27.42 313 VAL A O 1
ATOM 2533 N N . ILE A 1 314 ? -29.136 9.444 48.756 1.00 26.08 314 ILE A N 1
ATOM 2534 C CA . ILE A 1 314 ? -28.870 8.364 49.714 1.00 26.08 314 ILE A CA 1
ATOM 2535 C C . ILE A 1 314 ? -29.291 7.067 49.024 1.00 26.08 314 ILE A C 1
ATOM 2537 O O . ILE A 1 314 ? -30.478 6.845 48.789 1.00 26.08 314 ILE A O 1
ATOM 2541 N N . CYS A 1 315 ? -28.313 6.245 48.651 1.00 23.84 315 CYS A N 1
ATOM 2542 C CA . CYS A 1 315 ? -28.474 4.815 48.389 1.00 23.84 315 CYS A CA 1
ATOM 2543 C C . CYS A 1 315 ? -27.129 4.125 48.653 1.00 23.84 315 CYS A C 1
ATOM 2545 O O . CYS A 1 315 ? -26.104 4.493 48.078 1.00 23.84 315 CYS A O 1
ATOM 2547 N N . ASP A 1 316 ? -27.171 3.124 49.530 1.00 26.38 316 ASP A N 1
ATOM 2548 C CA . ASP A 1 316 ? -26.069 2.389 50.156 1.00 26.38 316 ASP A CA 1
ATOM 2549 C C . ASP A 1 316 ? -25.094 1.691 49.183 1.00 26.38 316 ASP A C 1
ATOM 2551 O O . ASP A 1 316 ? -25.118 0.473 48.998 1.00 26.38 316 ASP A O 1
ATOM 2555 N N . VAL A 1 317 ? -24.185 2.456 48.571 1.00 24.83 317 VAL A N 1
ATOM 2556 C CA . VAL A 1 317 ? -23.023 1.956 47.796 1.00 24.83 317 VAL A CA 1
ATOM 2557 C C . VAL A 1 317 ? -21.756 2.776 48.128 1.00 24.83 317 VAL A C 1
ATOM 2559 O O . VAL A 1 317 ? -20.827 2.908 47.326 1.00 24.83 317 VAL A O 1
ATOM 2562 N N . GLU A 1 318 ? -21.723 3.391 49.314 1.00 27.20 318 GLU A N 1
ATOM 2563 C CA . GLU A 1 318 ? -20.828 4.516 49.615 1.00 27.20 318 GLU A CA 1
ATOM 2564 C C . GLU A 1 318 ? -19.360 4.116 49.827 1.00 27.20 318 GLU A C 1
ATOM 2566 O O . GLU A 1 318 ? -18.461 4.803 49.352 1.00 27.20 318 GLU A O 1
ATOM 2571 N N . ASN A 1 319 ? -19.043 2.979 50.445 1.00 28.12 319 ASN A N 1
ATOM 2572 C CA . ASN A 1 319 ? -17.680 2.811 50.972 1.00 28.12 319 ASN A CA 1
ATOM 2573 C C . ASN A 1 319 ? -16.576 2.491 49.943 1.00 28.12 319 ASN A C 1
ATOM 2575 O O . ASN A 1 319 ? -15.407 2.776 50.213 1.00 28.12 319 ASN A O 1
ATOM 2579 N N . PHE A 1 320 ? -16.894 1.938 48.767 1.00 26.31 320 PHE A N 1
ATOM 2580 C CA . PHE A 1 320 ? -15.872 1.609 47.755 1.00 26.31 320 PHE A CA 1
ATOM 2581 C C . PHE A 1 320 ? -15.743 2.687 46.672 1.00 26.31 320 PHE A C 1
ATOM 2583 O O . PHE A 1 320 ? -14.631 3.093 46.326 1.00 26.31 320 PHE A O 1
ATOM 2590 N N . ASN A 1 321 ? -16.876 3.232 46.216 1.00 30.45 321 ASN A N 1
ATOM 2591 C CA . ASN A 1 321 ? -16.906 4.355 45.279 1.00 30.45 321 ASN A CA 1
ATOM 2592 C C . ASN A 1 321 ? -16.262 5.599 45.873 1.00 30.45 321 ASN A C 1
ATOM 2594 O O . ASN A 1 321 ? -15.442 6.232 45.214 1.00 30.45 321 ASN A O 1
ATOM 2598 N N . VAL A 1 322 ? -16.549 5.905 47.142 1.00 32.94 322 VAL A N 1
ATOM 2599 C CA . VAL A 1 322 ? -15.955 7.061 47.817 1.00 32.94 322 VAL A CA 1
ATOM 2600 C C . VAL A 1 322 ? -14.439 6.907 47.929 1.00 32.94 322 VAL A C 1
ATOM 2602 O O . VAL A 1 322 ? -13.733 7.887 47.734 1.00 32.94 322 VAL A O 1
ATOM 2605 N N . ARG A 1 323 ? -13.901 5.694 48.127 1.00 32.59 323 ARG A N 1
ATOM 2606 C CA . ARG A 1 323 ? -12.444 5.476 48.222 1.00 32.59 323 ARG A CA 1
ATOM 2607 C C . ARG A 1 323 ? -11.717 5.646 46.891 1.00 32.59 323 ARG A C 1
ATOM 2609 O O . ARG A 1 323 ? -10.636 6.235 46.875 1.00 32.59 323 ARG A O 1
ATOM 2616 N N . LEU A 1 324 ? -12.281 5.156 45.784 1.00 36.19 324 LEU A N 1
ATOM 2617 C CA . LEU A 1 324 ? -11.679 5.349 44.460 1.00 36.19 324 LEU A CA 1
ATOM 2618 C C . LEU A 1 324 ? -11.794 6.817 44.024 1.00 36.19 324 LEU A C 1
ATOM 2620 O O . LEU A 1 324 ? -10.802 7.409 43.606 1.00 36.19 324 LEU A O 1
ATOM 2624 N N . ILE A 1 325 ? -12.968 7.427 44.218 1.00 39.22 325 ILE A N 1
ATOM 2625 C CA . ILE A 1 325 ? -13.228 8.845 43.930 1.00 39.22 325 ILE A CA 1
ATOM 2626 C C . ILE A 1 325 ? -12.325 9.747 44.780 1.00 39.22 325 ILE A C 1
ATOM 2628 O O . ILE A 1 325 ? -11.735 10.680 44.244 1.00 39.22 325 ILE A O 1
ATOM 2632 N N . GLN A 1 326 ? -12.141 9.454 46.072 1.00 35.12 326 GLN A N 1
ATOM 2633 C CA . GLN A 1 326 ? -11.214 10.189 46.937 1.00 35.12 326 GLN A CA 1
ATOM 2634 C C . GLN A 1 326 ? -9.762 9.995 46.506 1.00 35.12 326 GLN A C 1
ATOM 2636 O O . GLN A 1 326 ? -9.040 10.980 46.439 1.00 35.12 326 GLN A O 1
ATOM 2641 N N . LYS A 1 327 ? -9.322 8.780 46.149 1.00 35.84 327 LYS A N 1
ATOM 2642 C CA . LYS A 1 327 ? -7.956 8.566 45.638 1.00 35.84 327 LYS A CA 1
ATOM 2643 C C . LYS A 1 327 ? -7.691 9.351 44.354 1.00 35.84 327 LYS A C 1
ATOM 2645 O O . LYS A 1 327 ? -6.661 10.010 44.262 1.00 35.84 327 LYS A O 1
ATOM 2650 N N . PHE A 1 328 ? -8.610 9.322 43.389 1.00 36.97 328 PHE A N 1
ATOM 2651 C CA . PHE A 1 328 ? -8.460 10.089 42.148 1.00 36.97 328 PHE A CA 1
ATOM 2652 C C . PHE A 1 328 ? -8.526 11.596 42.398 1.00 36.97 328 PHE A C 1
ATOM 2654 O O . PHE A 1 328 ? -7.696 12.330 41.869 1.00 36.97 328 PHE A O 1
ATOM 2661 N N . LYS A 1 329 ? -9.446 12.054 43.254 1.00 38.62 329 LYS A N 1
ATOM 2662 C CA . LYS A 1 329 ? -9.535 13.457 43.668 1.00 38.62 329 LYS A CA 1
ATOM 2663 C C . LYS A 1 329 ? -8.251 13.929 44.356 1.00 38.62 329 LYS A C 1
ATOM 2665 O O . LYS A 1 329 ? -7.771 14.997 44.014 1.00 38.62 329 LYS A O 1
ATOM 2670 N N . ILE A 1 330 ? -7.649 13.121 45.234 1.00 31.95 330 ILE A N 1
ATOM 2671 C CA . ILE A 1 330 ? -6.377 13.435 45.910 1.00 31.95 330 ILE A CA 1
ATOM 2672 C C . ILE A 1 330 ? -5.222 13.534 44.905 1.00 31.95 330 ILE A C 1
ATOM 2674 O O . ILE A 1 330 ? -4.423 14.461 44.995 1.00 31.95 330 ILE A O 1
ATOM 2678 N N . VAL A 1 331 ? -5.142 12.631 43.921 1.00 35.38 331 VAL A N 1
ATOM 2679 C CA . VAL A 1 331 ? -4.105 12.699 42.872 1.00 35.38 331 VAL A CA 1
ATOM 2680 C C . VAL A 1 331 ? -4.273 13.966 42.021 1.00 35.38 331 VAL A C 1
ATOM 2682 O O . VAL A 1 331 ? -3.296 14.665 41.767 1.00 35.38 331 VAL A O 1
ATOM 2685 N N . ILE A 1 332 ? -5.512 14.313 41.662 1.00 37.47 332 ILE A N 1
ATOM 2686 C CA . ILE A 1 332 ? -5.855 15.519 40.888 1.00 37.47 332 ILE A CA 1
ATOM 2687 C C . ILE A 1 332 ? -5.695 16.813 41.710 1.00 37.47 332 ILE A C 1
ATOM 2689 O O . ILE A 1 332 ? -5.407 17.861 41.148 1.00 37.47 332 ILE A O 1
ATOM 2693 N N . GLU A 1 333 ? -5.879 16.786 43.030 1.00 32.62 333 GLU A N 1
ATOM 2694 C CA . GLU A 1 333 ? -5.645 17.951 43.896 1.00 32.62 333 GLU A CA 1
ATOM 2695 C C . GLU A 1 333 ? -4.154 18.138 44.220 1.00 32.62 333 GLU A C 1
ATOM 2697 O O . GLU A 1 333 ? -3.710 19.271 44.415 1.00 32.62 333 GLU A O 1
ATOM 2702 N N . SER A 1 334 ? -3.366 17.054 44.235 1.00 31.97 334 SER A N 1
ATOM 2703 C CA . SER A 1 334 ? -1.917 17.105 44.479 1.00 31.97 334 SER A CA 1
ATOM 2704 C C . SER A 1 334 ? -1.119 17.733 43.329 1.00 31.97 334 SER A C 1
ATOM 2706 O O . SER A 1 334 ? -0.061 18.316 43.559 1.00 31.97 334 SER A O 1
ATOM 2708 N N . GLU A 1 335 ? -1.661 17.714 42.111 1.00 36.09 335 GLU A N 1
ATOM 2709 C CA . GLU A 1 335 ? -1.161 18.470 40.966 1.00 36.09 335 GLU A CA 1
ATOM 2710 C C . GLU A 1 335 ? -2.323 19.291 40.414 1.00 36.09 335 GLU A C 1
ATOM 2712 O O . GLU A 1 335 ? -3.214 18.710 39.821 1.00 36.09 335 GLU A O 1
ATOM 2717 N N . ARG A 1 336 ? -2.359 20.617 40.621 1.00 33.75 336 ARG A N 1
ATOM 2718 C CA . ARG A 1 336 ? -3.477 21.495 40.208 1.00 33.75 336 ARG A CA 1
ATOM 2719 C C . ARG A 1 336 ? -3.859 21.313 38.725 1.00 33.75 336 ARG A C 1
ATOM 2721 O O . ARG A 1 336 ? -3.379 22.050 37.867 1.00 33.75 336 ARG A O 1
ATOM 2728 N N . ILE A 1 337 ? -4.758 20.378 38.428 1.00 38.59 337 ILE A N 1
ATOM 2729 C CA . ILE A 1 337 ? -5.305 20.141 37.093 1.00 38.59 337 ILE A CA 1
ATOM 2730 C C . ILE A 1 337 ? -6.735 20.675 37.097 1.00 38.59 337 ILE A C 1
ATOM 2732 O O . ILE A 1 337 ? -7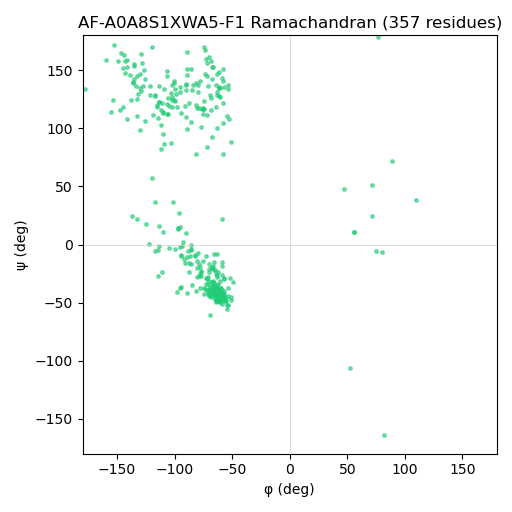.622 20.143 37.759 1.00 38.59 337 ILE A O 1
ATOM 2736 N N . GLU A 1 338 ? -6.975 21.745 36.344 1.00 39.41 338 GLU A N 1
ATOM 2737 C CA . GLU A 1 338 ? -8.310 22.322 36.196 1.00 39.41 338 GLU A CA 1
ATOM 2738 C C . GLU A 1 338 ? -9.182 21.396 35.332 1.00 39.41 338 GLU A C 1
ATOM 2740 O O . GLU A 1 338 ? -8.919 21.199 34.141 1.00 39.41 338 GLU A O 1
ATOM 2745 N N . ILE A 1 339 ? -10.197 20.767 35.926 1.00 43.44 339 ILE A N 1
ATOM 2746 C CA . ILE A 1 339 ? -11.060 19.793 35.247 1.00 43.44 339 ILE A CA 1
ATOM 2747 C C . ILE A 1 339 ? -12.374 20.449 34.820 1.00 43.44 339 ILE A C 1
ATOM 2749 O O . ILE A 1 339 ? -13.134 20.947 35.646 1.00 43.44 339 ILE A O 1
ATOM 2753 N N . LYS A 1 340 ? -12.688 20.388 33.519 1.00 42.50 340 LYS A N 1
ATOM 2754 C CA . LYS A 1 340 ? -13.985 20.839 32.991 1.00 42.50 340 LYS A CA 1
ATOM 2755 C C . LYS A 1 340 ? -15.119 19.915 33.482 1.00 42.50 340 LYS A C 1
ATOM 2757 O O . LYS A 1 340 ? -14.937 18.699 33.466 1.00 42.50 340 LYS A O 1
ATOM 2762 N N . PRO A 1 341 ? -16.320 20.423 33.815 1.00 42.94 341 PRO A N 1
ATOM 2763 C CA . PRO A 1 341 ? -17.441 19.593 34.286 1.00 42.94 341 PRO A CA 1
ATOM 2764 C C . PRO A 1 341 ? -17.802 18.416 33.362 1.00 42.94 341 PRO A C 1
ATOM 2766 O O . PRO A 1 341 ? -18.059 17.312 33.831 1.00 42.94 341 PRO A O 1
ATOM 2769 N N . SER A 1 342 ? -17.723 18.610 32.040 1.00 47.16 342 SER A N 1
ATOM 2770 C CA . SER A 1 342 ? -17.974 17.560 31.039 1.00 47.16 342 SER A CA 1
ATOM 2771 C C . SER A 1 342 ? -16.985 16.389 31.100 1.00 47.16 342 SER A C 1
ATOM 2773 O O . SER A 1 342 ? -17.327 15.269 30.723 1.00 47.16 342 SER A O 1
ATOM 2775 N N . PHE A 1 343 ? -15.768 16.625 31.589 1.00 47.78 343 PHE A N 1
ATOM 2776 C CA . PHE A 1 343 ? -14.758 15.595 31.818 1.00 47.78 343 PHE A CA 1
ATOM 2777 C C . PHE A 1 343 ? -15.106 14.752 33.051 1.00 47.78 343 PHE A C 1
ATOM 2779 O O . PHE A 1 343 ? -15.043 13.524 32.997 1.00 47.78 343 PHE A O 1
ATOM 2786 N N . LEU A 1 344 ? -15.553 15.398 34.135 1.00 49.34 344 LEU A N 1
ATOM 2787 C CA . LEU A 1 344 ? -15.977 14.714 35.357 1.00 49.34 344 LEU A CA 1
ATOM 2788 C C . LEU A 1 344 ? -17.206 13.829 35.106 1.00 49.34 344 LEU A C 1
ATOM 2790 O O . LEU A 1 344 ? -17.228 12.681 35.538 1.00 49.34 344 LEU A O 1
ATOM 2794 N N . THR A 1 345 ? -18.190 14.309 34.339 1.00 52.47 345 THR A N 1
ATOM 2795 C CA . THR A 1 345 ? -19.368 13.511 33.956 1.00 52.47 345 THR A CA 1
ATOM 2796 C C . THR A 1 345 ? -18.980 12.237 33.202 1.00 52.47 345 THR A C 1
ATOM 2798 O O . THR A 1 345 ? -19.489 11.162 33.513 1.00 52.47 345 THR A O 1
ATOM 2801 N N . LYS A 1 346 ? -18.041 12.330 32.251 1.00 54.25 346 LYS A N 1
ATOM 2802 C CA . LYS A 1 346 ? -17.542 11.173 31.492 1.00 54.25 346 LYS A CA 1
ATOM 2803 C C . LYS A 1 346 ? -16.799 10.166 32.379 1.00 54.25 346 LYS A C 1
ATOM 2805 O O . LYS A 1 346 ? -16.968 8.965 32.202 1.00 54.25 346 LYS A O 1
AT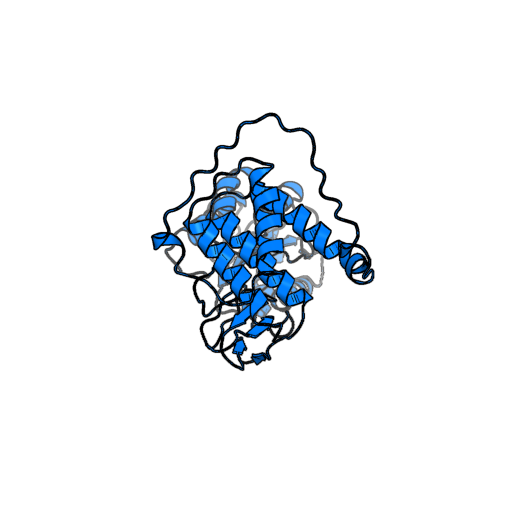OM 2810 N N . LEU A 1 347 ? -16.017 10.633 33.355 1.00 55.03 347 LEU A N 1
ATOM 2811 C CA . LEU A 1 347 ? -15.371 9.754 34.337 1.00 55.03 347 LEU A CA 1
ATOM 2812 C C . LEU A 1 347 ? -16.387 9.065 35.254 1.00 55.03 347 LEU A C 1
ATOM 2814 O O . LEU A 1 347 ? -16.267 7.871 35.509 1.00 55.03 347 LEU A O 1
ATOM 2818 N N . MET A 1 348 ? -17.417 9.781 35.704 1.00 53.03 348 MET A N 1
ATOM 2819 C CA . MET A 1 348 ? -18.471 9.198 36.538 1.00 53.03 348 MET A CA 1
ATOM 2820 C C . MET A 1 348 ? -19.264 8.112 35.799 1.00 53.03 348 MET A C 1
ATOM 2822 O O . MET A 1 348 ? -19.579 7.088 36.399 1.00 53.03 348 MET A O 1
ATOM 2826 N N . GLN A 1 349 ? -19.514 8.281 34.495 1.00 57.59 349 GLN A N 1
ATOM 2827 C CA . GLN A 1 349 ? -20.118 7.243 33.644 1.00 57.59 349 GLN A CA 1
ATOM 2828 C C . GLN A 1 349 ? -19.249 5.979 33.561 1.00 57.59 349 GLN A C 1
ATOM 2830 O O . GLN A 1 349 ? -19.769 4.866 33.611 1.00 57.59 349 GLN A O 1
ATOM 2835 N N . ILE A 1 350 ? -17.924 6.140 33.486 1.00 57.38 350 ILE A N 1
ATOM 2836 C CA . ILE A 1 350 ? -16.977 5.018 33.519 1.00 57.38 350 ILE A CA 1
ATOM 2837 C C . ILE A 1 350 ? -17.053 4.305 34.877 1.00 57.38 350 ILE A C 1
ATOM 2839 O O . ILE A 1 350 ? -17.201 3.087 34.924 1.00 57.38 350 ILE A O 1
ATOM 2843 N N . PHE A 1 351 ? -17.013 5.048 35.987 1.00 54.03 351 PHE A N 1
ATOM 2844 C CA . PHE A 1 351 ? -17.037 4.457 37.329 1.00 54.03 351 PHE A CA 1
ATOM 2845 C C . PHE A 1 351 ? -18.365 3.773 37.670 1.00 54.03 351 PHE A C 1
ATOM 2847 O O . PHE A 1 351 ? -18.355 2.763 38.369 1.00 54.03 351 PHE A O 1
ATOM 2854 N N . SER A 1 352 ? -19.496 4.253 37.141 1.00 51.59 352 SER A N 1
ATOM 2855 C CA . SER A 1 352 ? -20.796 3.598 37.337 1.00 51.59 352 SER A CA 1
ATOM 2856 C C . SER A 1 352 ? -20.901 2.214 36.691 1.00 51.59 352 SER A C 1
ATOM 2858 O O . SER A 1 352 ? -21.715 1.403 37.122 1.00 51.59 352 SER A O 1
ATOM 2860 N N . LEU A 1 353 ? -20.073 1.913 35.684 1.00 51.47 353 LEU A N 1
ATOM 2861 C CA . LEU A 1 353 ? -20.015 0.569 35.105 1.00 51.47 353 LEU A CA 1
ATOM 2862 C C . LEU A 1 353 ? -19.329 -0.417 36.068 1.00 51.47 353 LEU A C 1
ATOM 2864 O O . LEU A 1 353 ? -19.761 -1.559 36.181 1.00 51.47 353 LEU A O 1
ATOM 2868 N N . CYS A 1 354 ? -18.336 0.039 36.843 1.00 44.88 354 CYS A N 1
ATOM 2869 C CA . CYS A 1 354 ? -17.569 -0.793 37.782 1.00 44.88 354 CYS A CA 1
ATOM 2870 C C . CYS A 1 354 ? -18.369 -1.263 39.006 1.00 44.88 354 CYS A C 1
ATOM 2872 O O . CYS A 1 354 ? -17.938 -2.162 39.721 1.00 44.88 354 CYS A O 1
ATOM 2874 N N . THR A 1 355 ? -19.504 -0.631 39.298 1.00 40.53 355 THR A N 1
ATOM 2875 C CA . THR A 1 355 ? -20.285 -0.889 40.518 1.00 40.53 355 THR A CA 1
ATOM 2876 C C . THR A 1 355 ? -21.397 -1.906 40.311 1.00 40.53 355 THR A C 1
ATOM 2878 O O . THR A 1 355 ? -21.990 -2.363 41.287 1.00 40.53 355 THR A O 1
ATOM 2881 N N . CYS A 1 356 ? -21.673 -2.277 39.059 1.00 38.78 356 CYS A N 1
ATOM 2882 C CA . CYS A 1 356 ? -22.759 -3.184 38.707 1.00 38.78 356 CYS A CA 1
ATOM 2883 C C . CYS A 1 356 ? -22.376 -4.676 38.768 1.00 38.78 356 CYS A C 1
ATOM 2885 O O . CYS A 1 356 ? -23.279 -5.502 38.686 1.00 38.78 356 CYS A O 1
ATOM 2887 N N . GLU A 1 357 ? -21.091 -5.023 38.930 1.00 38.78 357 GLU A N 1
ATOM 2888 C CA . GLU A 1 357 ? -20.595 -6.418 38.937 1.00 38.78 357 GLU A CA 1
ATOM 2889 C C . GLU A 1 357 ? -20.462 -7.056 40.336 1.00 38.78 357 GLU A C 1
ATOM 2891 O O . GLU A 1 357 ? -20.267 -8.261 40.435 1.00 38.78 357 GLU A O 1
ATOM 2896 N N . ASN A 1 358 ? -20.605 -6.295 41.428 1.00 32.09 358 ASN A N 1
ATOM 2897 C CA . ASN A 1 358 ? -20.482 -6.816 42.803 1.00 32.09 358 ASN A CA 1
ATOM 2898 C C . ASN A 1 358 ? -21.841 -7.058 43.497 1.00 32.09 358 ASN A C 1
ATOM 2900 O O . ASN A 1 358 ? -21.977 -6.804 44.697 1.00 32.09 358 ASN A O 1
ATOM 2904 N N . LYS A 1 359 ? -22.855 -7.520 42.757 1.00 31.27 359 LYS A N 1
ATOM 2905 C CA . LYS A 1 359 ? -24.140 -7.971 43.317 1.00 31.27 359 LYS A CA 1
ATOM 2906 C C . LYS A 1 359 ? -24.465 -9.397 42.920 1.00 31.27 359 LYS A C 1
ATOM 2908 O O . LYS A 1 359 ? -24.291 -9.710 41.724 1.00 31.27 359 LYS A O 1
#

Foldseek 3Di:
DFQKFKFWFDAPPPFDKDFAQEEEEEELEPVCVVPLVLLVVLLCVLCVPPPRYDYWYFADQDTDHSPDRDHHNAGEPLNVVVVVLCVVVVPPDPRDAGHEYEYEDQAPHDYDLVSCQVSLVVLVVRHQYHYAYEHEADRHDDPSVVVVRVSNHDQPDDDDPHLYQHPPDPPSSVSSNVVSNCCVVPPRIHRPQKWFKPDFWALALLDDTDRIDGHRGIIIDSDQWIQTNNRITGGDDDPVSLLVRLLVNLCVLCVVVVNNVVNVVVVVVSVVVVVVPVVVPDPPPVVPPDPPPDDDPDDDDDDDDDPVVVPDDDDPPCDPLVVVVVVVVVVCVVPVDDDDPVSVVSNVSSVVSVSPPPD

Solvent-accessible surface area (backbone atoms only — not comparable to full-atom values): 21091 Å² total; per-residue (Å²): 129,77,74,69,33,37,35,63,40,69,58,80,94,78,51,64,68,43,77,36,28,37,37,36,40,38,49,24,26,55,91,35,63,91,47,44,65,49,47,52,51,29,46,47,73,66,47,64,83,58,87,53,64,51,63,30,18,30,31,45,95,45,71,41,62,58,70,72,83,60,76,16,95,42,40,33,55,45,60,40,50,50,54,53,50,53,58,66,70,61,70,81,61,91,66,74,50,42,36,26,41,40,39,37,38,46,43,86,55,61,71,55,50,80,82,42,49,72,58,40,52,53,47,57,76,69,34,43,24,43,64,46,47,35,25,42,42,88,59,40,62,58,68,53,53,50,49,45,41,68,63,46,40,64,69,84,76,88,72,83,80,58,45,77,42,72,70,91,54,99,53,53,52,60,52,44,34,53,54,49,45,50,38,62,75,65,63,36,58,38,68,53,73,55,43,46,38,81,53,68,28,21,70,22,85,74,50,72,72,32,48,59,40,48,67,57,34,48,32,39,32,65,58,84,64,48,37,48,74,88,40,81,42,65,62,54,93,48,71,69,60,51,52,50,38,51,52,54,24,51,49,51,56,29,52,77,66,75,36,60,74,61,41,59,59,51,47,54,55,51,52,55,55,66,70,36,74,71,61,78,75,55,96,64,65,85,81,67,76,70,81,83,83,79,88,74,99,66,93,79,82,83,79,83,78,60,81,81,75,70,76,72,88,88,75,100,62,59,78,62,56,50,52,54,54,47,51,53,49,50,58,43,63,74,48,89,62,89,75,57,70,73,56,53,54,50,50,49,58,49,55,59,60,71,65,69,75,83,120

Radius of gyration: 29.67 Å; Cα contacts (8 Å, |Δi|>4): 492; chains: 1; bounding box: 56×46×88 Å

Sequence (359 aa):
MSQGNLYIAPTVDNIPIVESYLITIFDGTGSMSGEYEIAVNAYNEVFQTISRREEYQMAYDQVKNLLPFQSAGSGSITKAFEHVFERLLSNTCYYGKNITILFMSDGKEEFTCSKLENLLKQMNEEFRVQFLCFSIGSDFYTPDMSQLWGMLHNTGQKHPYPFNIERPSINLNTQFISKFQDIRDNFLKFPVSKLKTNQPVLPTATSKPSSEIEIEAVFLCYSESVIVNGQVIKPINNELIYQKFLAKSIQKVFLDGGKQDDFQKVEKVFNNLNRNNEYLQNKKIFDNIQIVKEGAKGNLKFTELSPEDQKQVICDVENFNVRLIQKFKIVIESERIEIKPSFLTKLMQIFSLCTCENK

Organism: Paramecium octaurelia (NCBI:txid43137)